Protein AF-A0A0G4N2D3-F1 (afdb_monomer)

pLDDT: mean 81.02, std 17.83, range [34.56, 96.62]

Secondary structure (DSSP, 8-state):
--------------------EEEEEEETTEEEE---TT-GGG-TT--SPB---TT-PPP--TTSGGGTT-TT-B--S--EEE-TT-EEEEEEE-S-TTT-TTSS-TT----EEEEEEE-SS-GGG--GGG---EEEEEE-EEES-SSTTSEEHHHHHHHTTTEEEEE--TTPPSSEEEEEEEETTTTEEEEEEEEEETT-

Nearest PDB structures (foldseek):
  6haq-assembly1_A  TM=8.579E-01  e=5.015E-17  Aspergillus fumigatus Af293
  7vfc-assembly1_A  TM=8.699E-01  e=1.199E-16  compost metagenome
  7a8v-assembly1_A  TM=8.745E-01  e=2.706E-16  Talaromyces verruculosus
  3zud-assembly1_A  TM=8.491E-01  e=9.505E-17  Thermoascus aurantiacus
  7ntl-assembly1_A  TM=8.695E-01  e=1.778E-14  Malbranchea cinnamomea

Sequence (200 aa):
MLLSVALSMAVLASQAAAHGYLSTFYLSGDNYEGYNYWQVDKAPNAIGWSFTTQNEGPEMDISSPDFVCRRGSQPSKNYAKIDAGSPIEFRWTSDDKVINPNGWAESHRGSVITYIAPCNGDCTRVDKTALRWTKIQEAGLISGPANTQGIWATDLLRTYDGWSLATIPASIASGRYVEDAWSGSVHWRLSTSILKDSMN

Organism: Verticillium longisporum (NCBI:txid100787)

Mean predicted aligned error: 8.56 Å

Foldseek 3Di:
DDDDDPPPPPPPPPPDWKAKAWQWKQAPNDIAGADDPVCRPPGPRHFWWDADDPRSTFDQDCPDLCLQFHHPTAGDPHADEHAAFTKMKTAMAHPPCVQCVLRTHLLLAWKKWKWKFAQVDDRNPGDSSPTDIDTQDMWTFPDDDPDSPTHTPVNVCSVNSNMDMTTHHNPDDFHKMKMWMATPSPSGGHIIGIYGHPPD

Radius of gyration: 18.3 Å; Cα contacts (8 Å, |Δi|>4): 465; chains: 1; bounding box: 39×41×71 Å

InterPro domains:
  IPR005103 Auxiliary Activity family 9, catalytic domain [PF03443] (19-178)
  IPR049892 Auxiliary Activity family 9 [PTHR33353] (6-178)

Structure (mmCIF, N/CA/C/O backbone):
data_AF-A0A0G4N2D3-F1
#
_entry.id   AF-A0A0G4N2D3-F1
#
loop_
_atom_site.group_PDB
_atom_site.id
_atom_site.type_symbol
_atom_site.label_atom_id
_atom_site.label_alt_id
_atom_site.label_comp_id
_atom_site.label_asym_id
_atom_site.label_entity_id
_atom_site.label_seq_id
_atom_site.pdbx_PDB_ins_code
_atom_site.Cartn_x
_atom_site.Cartn_y
_atom_site.Cartn_z
_atom_site.occupancy
_atom_site.B_iso_or_equiv
_atom_site.auth_seq_id
_atom_site.auth_comp_id
_atom_site.auth_asym_id
_atom_site.auth_atom_id
_atom_site.pdbx_PDB_model_num
ATOM 1 N N . MET A 1 1 ? -2.690 -26.112 -54.537 1.00 37.50 1 MET A N 1
ATOM 2 C CA . MET A 1 1 ? -2.050 -26.193 -53.206 1.00 37.50 1 MET A CA 1
ATOM 3 C C . MET A 1 1 ? -1.681 -24.784 -52.776 1.00 37.50 1 MET A C 1
ATOM 5 O O . MET A 1 1 ? -0.666 -24.275 -53.223 1.00 37.50 1 MET A O 1
ATOM 9 N N . LEU A 1 2 ? -2.538 -24.122 -51.999 1.00 37.34 2 LEU A N 1
ATOM 10 C CA . LEU A 1 2 ? -2.217 -22.850 -51.346 1.00 37.34 2 LEU A CA 1
ATOM 11 C C . LEU A 1 2 ? -1.912 -23.188 -49.886 1.00 37.34 2 LEU A C 1
ATOM 13 O O . LEU A 1 2 ? -2.790 -23.676 -49.179 1.00 37.34 2 LEU A O 1
ATOM 17 N N . LEU A 1 3 ? -0.646 -23.042 -49.488 1.00 42.66 3 LEU A N 1
ATOM 18 C CA . LEU A 1 3 ? -0.182 -23.309 -48.128 1.00 42.66 3 LEU A CA 1
ATOM 19 C C . LEU A 1 3 ? -0.840 -22.321 -47.156 1.00 42.66 3 LEU A C 1
ATOM 21 O O . LEU A 1 3 ? -0.626 -21.114 -47.242 1.00 42.66 3 LEU A O 1
ATOM 25 N N . SER A 1 4 ? -1.610 -22.850 -46.210 1.00 48.50 4 SER A N 1
ATOM 26 C CA . SER A 1 4 ? -2.079 -22.130 -45.030 1.00 48.50 4 SER A CA 1
ATOM 27 C C . SER A 1 4 ? -0.902 -21.916 -44.074 1.00 48.50 4 SER A C 1
ATOM 29 O O . SER A 1 4 ? -0.438 -22.865 -43.447 1.00 48.50 4 SER A O 1
ATOM 31 N N . VAL A 1 5 ? -0.406 -20.683 -43.947 1.00 47.16 5 VAL A N 1
ATOM 32 C CA . VAL A 1 5 ? 0.543 -20.322 -42.882 1.00 47.16 5 VAL A CA 1
ATOM 33 C C . VAL A 1 5 ? -0.270 -19.825 -41.689 1.00 47.16 5 VAL A C 1
ATOM 35 O O . VAL A 1 5 ? -0.650 -18.659 -41.621 1.00 47.16 5 VAL A O 1
ATOM 38 N N . ALA A 1 6 ? -0.583 -20.729 -40.761 1.00 51.94 6 ALA A N 1
ATOM 39 C CA . ALA A 1 6 ? -1.090 -20.360 -39.446 1.00 51.94 6 ALA A CA 1
ATOM 40 C C . ALA A 1 6 ? 0.093 -19.854 -38.606 1.00 51.94 6 ALA A C 1
ATOM 42 O O . ALA A 1 6 ? 0.912 -20.639 -38.131 1.00 51.94 6 ALA A O 1
ATOM 43 N N . LEU A 1 7 ? 0.216 -18.534 -38.469 1.00 52.62 7 LEU A N 1
ATOM 44 C CA . LEU A 1 7 ? 1.197 -17.912 -37.586 1.00 52.62 7 LEU A CA 1
ATOM 45 C C . LEU A 1 7 ? 0.679 -18.002 -36.144 1.00 52.62 7 LEU A C 1
ATOM 47 O O . LEU A 1 7 ? -0.044 -17.127 -35.672 1.00 52.62 7 LEU A O 1
ATOM 51 N N . SER A 1 8 ? 1.018 -19.088 -35.452 1.00 50.75 8 SER A N 1
ATOM 52 C CA . SER A 1 8 ? 0.782 -19.227 -34.015 1.00 50.75 8 SER A CA 1
ATOM 53 C C . SER A 1 8 ? 1.667 -18.229 -33.266 1.00 50.75 8 SER A C 1
ATOM 55 O O . SER A 1 8 ? 2.849 -18.478 -33.035 1.00 50.75 8 SER A O 1
ATOM 57 N N . MET A 1 9 ? 1.103 -17.077 -32.904 1.00 50.84 9 MET A N 1
ATOM 58 C CA . MET A 1 9 ? 1.733 -16.113 -32.004 1.00 50.84 9 MET A CA 1
ATOM 59 C C . MET A 1 9 ? 1.741 -16.719 -30.592 1.00 50.84 9 MET A C 1
ATOM 61 O O . MET A 1 9 ? 0.785 -16.589 -29.832 1.00 50.84 9 MET A O 1
ATOM 65 N N . ALA A 1 10 ? 2.809 -17.440 -30.250 1.00 48.34 10 ALA A N 1
ATOM 66 C CA . ALA A 1 10 ? 3.083 -17.802 -28.868 1.00 48.34 10 ALA A CA 1
ATOM 67 C C . ALA A 1 10 ? 3.478 -16.520 -28.125 1.00 48.34 10 ALA A C 1
ATOM 69 O O . ALA A 1 10 ? 4.623 -16.076 -28.190 1.00 48.34 10 ALA A O 1
ATOM 70 N N . VAL A 1 11 ? 2.511 -15.889 -27.456 1.00 47.00 11 VAL A N 1
ATOM 71 C CA . VAL A 1 11 ? 2.791 -14.830 -26.485 1.00 47.00 11 VAL A CA 1
ATOM 72 C C . VAL A 1 11 ? 3.514 -15.496 -25.317 1.00 47.00 11 VAL A C 1
ATOM 74 O O . VAL A 1 11 ? 2.887 -16.084 -24.439 1.00 47.00 11 VAL A O 1
ATOM 77 N N . LEU A 1 12 ? 4.847 -15.442 -25.314 1.00 40.16 12 LEU A N 1
ATOM 78 C CA . LEU A 1 12 ? 5.609 -15.655 -24.091 1.00 40.16 12 LEU A CA 1
ATOM 79 C C . LEU A 1 12 ? 5.327 -14.447 -23.196 1.00 40.16 12 LEU A C 1
ATOM 81 O O . LEU A 1 12 ? 5.999 -13.422 -23.290 1.00 40.16 12 LEU A O 1
ATOM 85 N N . ALA A 1 13 ? 4.308 -14.552 -22.344 1.00 39.66 13 ALA A N 1
ATOM 86 C CA . ALA A 1 13 ? 4.204 -13.682 -21.188 1.00 39.66 13 ALA A CA 1
ATOM 87 C C . ALA A 1 13 ? 5.430 -13.979 -20.317 1.00 39.66 13 ALA A C 1
ATOM 89 O O . ALA A 1 13 ? 5.493 -15.006 -19.640 1.00 39.66 13 ALA A O 1
ATOM 90 N N . SER A 1 14 ? 6.452 -13.127 -20.394 1.00 39.06 14 SER A N 1
ATOM 91 C CA . SER A 1 14 ? 7.559 -13.158 -19.450 1.00 39.06 14 SER A CA 1
ATOM 92 C C . SER A 1 14 ? 6.967 -12.933 -18.063 1.00 39.06 14 SER A C 1
ATOM 94 O O . SER A 1 14 ? 6.589 -11.813 -17.721 1.00 39.06 14 SER A O 1
ATOM 96 N N . GLN A 1 15 ? 6.837 -14.005 -17.282 1.00 42.34 15 GLN A N 1
ATOM 97 C CA . GLN A 1 15 ? 6.455 -13.918 -15.880 1.00 42.34 15 GLN A CA 1
ATOM 98 C C . GLN A 1 15 ? 7.649 -13.348 -15.120 1.00 42.34 15 GLN A C 1
ATOM 100 O O . GLN A 1 15 ? 8.495 -14.076 -14.608 1.00 42.34 15 GLN A O 1
ATOM 105 N N . ALA A 1 16 ? 7.769 -12.026 -15.123 1.00 44.66 16 ALA A N 1
ATOM 106 C CA . ALA A 1 16 ? 8.729 -11.348 -14.285 1.00 44.66 16 ALA A CA 1
ATOM 107 C C . ALA A 1 16 ? 8.116 -11.292 -12.880 1.00 44.66 16 ALA A C 1
ATOM 109 O O . ALA A 1 16 ? 7.130 -10.596 -12.663 1.00 44.66 16 ALA A O 1
ATOM 110 N N . ALA A 1 17 ? 8.689 -12.008 -11.915 1.00 48.91 17 ALA A N 1
ATOM 111 C CA . ALA A 1 17 ? 8.261 -11.947 -10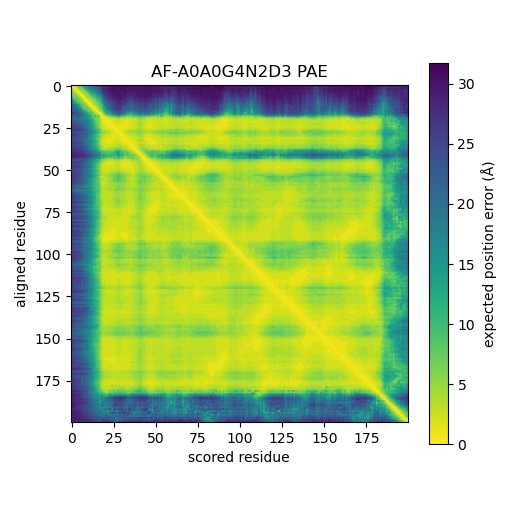.519 1.00 48.91 17 ALA A CA 1
ATOM 112 C C . ALA A 1 17 ? 8.672 -10.595 -9.911 1.00 48.91 17 ALA A C 1
ATOM 114 O O . ALA A 1 17 ? 9.866 -10.314 -9.823 1.00 48.91 17 ALA A O 1
ATOM 115 N N . ALA A 1 18 ? 7.707 -9.724 -9.594 1.00 52.09 18 ALA A N 1
ATOM 116 C CA . ALA A 1 18 ? 7.970 -8.506 -8.824 1.00 52.09 18 ALA A CA 1
ATOM 117 C C . ALA A 1 18 ? 7.732 -8.869 -7.369 1.00 52.09 18 ALA A C 1
ATOM 119 O O . ALA A 1 18 ? 6.620 -9.243 -6.999 1.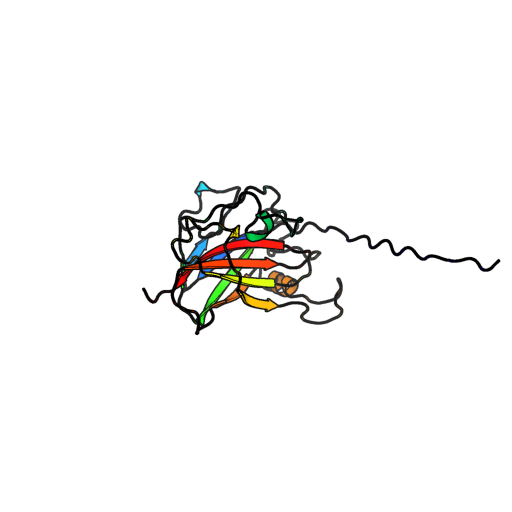00 52.09 18 ALA A O 1
ATOM 120 N N . HIS A 1 19 ? 8.790 -8.818 -6.581 1.00 76.56 19 HIS A N 1
ATOM 121 C CA . HIS A 1 19 ? 8.742 -9.098 -5.162 1.00 76.56 19 HIS A CA 1
ATOM 122 C C . HIS A 1 19 ? 8.699 -7.767 -4.435 1.00 76.56 19 HIS A C 1
ATOM 124 O O . HIS A 1 19 ? 9.546 -6.908 -4.672 1.00 76.56 19 HIS A O 1
ATOM 130 N N . GLY A 1 20 ? 7.672 -7.568 -3.619 1.00 81.62 20 GLY A N 1
ATOM 131 C CA . GLY A 1 20 ? 7.600 -6.387 -2.786 1.00 81.62 20 GLY A CA 1
ATOM 132 C C . GLY A 1 20 ? 6.414 -6.387 -1.839 1.00 81.62 20 GLY A C 1
ATOM 133 O O . GLY A 1 20 ? 5.525 -7.235 -1.895 1.00 81.62 20 GLY A O 1
ATOM 134 N N . TYR A 1 21 ? 6.427 -5.429 -0.930 1.00 85.75 21 TYR A N 1
ATOM 135 C CA . TYR A 1 21 ? 5.387 -5.203 0.063 1.00 85.75 21 TYR A CA 1
ATOM 136 C C . TYR A 1 21 ? 5.452 -3.748 0.534 1.00 85.75 21 TYR A C 1
ATOM 138 O O . TYR A 1 21 ? 6.448 -3.055 0.307 1.00 85.75 21 TYR A O 1
ATOM 146 N N . LEU A 1 22 ? 4.398 -3.268 1.192 1.00 90.06 22 LEU A N 1
ATOM 147 C CA . LEU A 1 22 ? 4.442 -1.984 1.878 1.00 90.06 22 LEU A CA 1
ATOM 148 C C . LEU A 1 22 ? 5.119 -2.152 3.232 1.00 90.06 22 LEU A C 1
ATOM 150 O O . LEU A 1 22 ? 4.625 -2.884 4.090 1.00 90.06 22 LEU A O 1
ATOM 154 N N . SER A 1 23 ? 6.241 -1.467 3.436 1.00 89.88 23 SER A N 1
ATOM 155 C CA . SER A 1 23 ? 6.899 -1.423 4.744 1.00 89.88 23 SER A CA 1
ATOM 156 C C . SER A 1 23 ? 6.350 -0.335 5.639 1.00 89.88 23 SER A C 1
ATOM 158 O O . SER A 1 23 ? 6.459 -0.455 6.852 1.00 89.88 23 SER A O 1
ATOM 160 N N . THR A 1 24 ? 5.840 0.755 5.070 1.00 91.88 24 THR A N 1
ATOM 161 C CA . THR A 1 24 ? 5.518 1.951 5.851 1.00 91.88 24 THR A CA 1
ATOM 162 C C . THR A 1 24 ? 4.325 2.675 5.259 1.00 91.88 24 THR A C 1
ATOM 164 O O . THR A 1 24 ? 4.200 2.793 4.040 1.00 91.88 24 THR A O 1
ATOM 167 N N . PHE A 1 25 ? 3.489 3.192 6.148 1.00 93.50 25 PHE A N 1
ATOM 168 C CA . PHE A 1 25 ? 2.389 4.094 5.862 1.00 93.50 25 PHE A CA 1
ATOM 169 C C . PHE A 1 25 ? 2.641 5.387 6.622 1.00 93.50 25 PHE A C 1
ATOM 171 O O . PHE A 1 25 ? 2.831 5.347 7.838 1.00 93.50 25 PHE A O 1
ATOM 178 N N . TYR A 1 26 ? 2.628 6.517 5.930 1.00 94.19 26 TYR A N 1
ATOM 179 C CA . TYR A 1 26 ? 2.669 7.828 6.563 1.00 94.19 26 TYR A CA 1
ATOM 180 C C . TYR A 1 26 ? 1.293 8.479 6.445 1.00 94.19 26 TYR A C 1
ATOM 182 O O . TYR A 1 26 ? 0.758 8.672 5.350 1.00 94.19 26 TYR A O 1
ATOM 190 N N . LEU A 1 27 ? 0.682 8.716 7.604 1.00 92.19 27 LEU A N 1
ATOM 191 C CA . LEU A 1 27 ? -0.725 9.068 7.764 1.00 92.19 27 LEU A CA 1
ATOM 192 C C . LEU A 1 27 ? -0.830 10.129 8.854 1.00 92.19 27 LEU A C 1
ATOM 194 O O . LEU A 1 27 ? -0.370 9.903 9.969 1.00 92.19 27 LEU A O 1
ATOM 198 N N . SER A 1 28 ? -1.450 11.271 8.560 1.00 86.62 28 SER A N 1
ATOM 199 C CA . SER A 1 28 ? -1.718 12.320 9.564 1.00 86.62 28 SER A CA 1
ATOM 200 C C . SER A 1 28 ? -0.477 12.820 10.328 1.00 86.62 28 SER A C 1
ATOM 202 O O . SER A 1 28 ? -0.597 13.296 11.454 1.00 86.62 28 SER A O 1
ATOM 204 N N . GLY A 1 29 ? 0.717 12.723 9.734 1.00 87.69 29 GLY A N 1
ATOM 205 C CA . GLY A 1 29 ? 1.974 13.103 10.385 1.00 87.69 29 GLY A CA 1
ATOM 206 C C . GLY A 1 29 ? 2.717 11.963 11.093 1.00 87.69 29 GLY A C 1
ATOM 207 O O . GLY A 1 29 ? 3.863 12.166 11.495 1.00 87.69 29 GLY A O 1
ATOM 208 N N . ASP A 1 30 ? 2.110 10.778 11.199 1.00 90.75 30 ASP A N 1
ATOM 209 C CA . ASP A 1 30 ? 2.643 9.617 11.912 1.00 90.75 30 ASP A CA 1
ATOM 210 C C . ASP A 1 30 ? 3.074 8.494 10.958 1.00 90.75 30 ASP A C 1
ATOM 212 O O . ASP A 1 30 ? 2.448 8.243 9.926 1.00 90.75 30 ASP A O 1
ATOM 216 N N . ASN A 1 31 ? 4.134 7.774 11.340 1.00 92.69 31 ASN A N 1
ATOM 217 C CA . ASN A 1 31 ? 4.566 6.554 10.660 1.00 92.69 31 ASN A CA 1
ATOM 218 C C . ASN A 1 31 ? 3.923 5.321 11.299 1.00 92.69 31 ASN A C 1
ATOM 220 O O . ASN A 1 31 ? 4.028 5.095 12.508 1.00 92.69 31 ASN A O 1
ATOM 224 N N . TYR A 1 32 ? 3.345 4.477 10.454 1.00 93.00 32 TYR A N 1
ATOM 225 C CA . TYR A 1 32 ? 2.852 3.155 10.800 1.00 93.00 32 TYR A CA 1
ATOM 226 C C . TYR A 1 32 ? 3.600 2.104 9.998 1.00 93.00 32 TYR A C 1
ATOM 228 O O . TYR A 1 32 ? 3.833 2.256 8.799 1.00 93.00 32 TYR A O 1
ATOM 236 N N . GLU A 1 33 ? 3.961 1.014 10.661 1.00 92.44 33 GLU A N 1
ATOM 237 C CA . GLU A 1 33 ? 4.642 -0.089 9.999 1.00 92.44 33 GLU A CA 1
ATOM 238 C C . GLU A 1 33 ? 3.654 -0.909 9.152 1.00 92.44 33 GLU A C 1
ATOM 240 O O . GLU A 1 33 ? 2.468 -1.074 9.468 1.00 92.44 33 GLU A O 1
ATOM 245 N N . GLY A 1 34 ? 4.155 -1.449 8.050 1.00 90.12 34 GLY A N 1
ATOM 246 C CA . GLY A 1 34 ? 3.517 -2.545 7.342 1.00 90.12 34 GLY A CA 1
ATOM 247 C C . GLY A 1 34 ? 3.843 -3.886 7.985 1.00 90.12 34 GLY A C 1
ATOM 248 O O . GLY A 1 34 ? 4.538 -3.974 8.999 1.00 90.12 34 GLY A O 1
ATOM 249 N N . TYR A 1 35 ? 3.335 -4.962 7.392 1.00 88.38 35 TYR A N 1
ATOM 250 C CA . TYR A 1 35 ? 3.703 -6.295 7.843 1.00 88.38 35 TYR A CA 1
ATOM 251 C C . TYR A 1 35 ? 5.009 -6.740 7.188 1.00 88.38 35 TYR A C 1
ATOM 253 O O . TYR A 1 35 ? 5.119 -6.788 5.964 1.00 88.38 35 TYR A O 1
ATOM 261 N N . ASN A 1 36 ? 5.976 -7.128 8.018 1.00 86.88 36 ASN A N 1
ATOM 262 C CA . ASN A 1 36 ? 7.206 -7.772 7.583 1.00 86.88 36 ASN A CA 1
ATOM 263 C C . ASN A 1 36 ? 7.229 -9.221 8.087 1.00 86.88 36 ASN A C 1
ATOM 265 O O . ASN A 1 36 ? 7.377 -9.463 9.287 1.00 86.88 36 ASN A O 1
ATOM 269 N N . TYR A 1 37 ? 7.125 -10.180 7.163 1.00 84.06 37 TYR A N 1
ATOM 270 C CA . TYR A 1 37 ? 7.142 -11.612 7.475 1.00 84.06 37 TYR A CA 1
ATOM 271 C C . TYR A 1 37 ? 8.426 -12.049 8.208 1.00 84.06 37 TYR A C 1
ATOM 273 O O . TYR A 1 37 ? 8.388 -12.946 9.046 1.00 84.06 37 TYR A O 1
ATOM 281 N N . TRP A 1 38 ? 9.551 -11.375 7.955 1.00 84.81 38 TRP A N 1
ATOM 282 C CA . TRP A 1 38 ? 10.853 -11.684 8.550 1.00 84.81 38 TRP A CA 1
ATOM 283 C C . TRP A 1 38 ? 11.113 -10.990 9.887 1.00 84.81 38 TRP A C 1
ATOM 285 O O . TRP A 1 38 ? 12.095 -11.305 10.560 1.00 84.81 38 TRP A O 1
ATOM 295 N N . GLN A 1 39 ? 10.265 -10.039 10.287 1.00 81.94 39 GLN A N 1
ATOM 296 C CA . GLN A 1 39 ? 10.459 -9.229 11.495 1.00 81.94 39 GLN A CA 1
ATOM 297 C C . GLN A 1 39 ? 9.144 -8.978 12.246 1.00 81.94 39 GLN A C 1
ATOM 299 O O . GLN A 1 39 ? 8.862 -7.856 12.664 1.00 81.94 39 GLN A O 1
ATOM 304 N N . VAL A 1 40 ? 8.348 -10.033 12.442 1.00 69.56 40 VAL A N 1
ATOM 305 C CA . VAL A 1 40 ? 6.992 -9.945 13.016 1.00 69.56 40 VAL A CA 1
ATOM 306 C C . VAL A 1 40 ? 6.962 -9.254 14.389 1.00 69.56 40 VAL A C 1
ATOM 308 O O . VAL A 1 40 ? 6.087 -8.429 14.636 1.00 69.56 40 VAL A O 1
ATOM 311 N N . ASP A 1 41 ? 7.942 -9.514 15.259 1.00 69.62 41 ASP A N 1
ATOM 312 C CA . ASP A 1 41 ? 7.963 -8.977 16.631 1.00 69.62 41 ASP A CA 1
ATOM 313 C C . ASP A 1 41 ? 8.366 -7.493 16.727 1.00 69.62 41 ASP A C 1
ATOM 315 O O . ASP A 1 41 ? 8.278 -6.893 17.798 1.00 69.62 41 ASP A O 1
ATOM 319 N N . LYS A 1 42 ? 8.832 -6.877 15.632 1.00 62.91 42 LYS A N 1
ATOM 320 C CA . LYS A 1 42 ? 9.394 -5.515 15.656 1.00 62.91 42 LYS A CA 1
ATOM 321 C C . LYS A 1 42 ? 8.399 -4.404 15.337 1.00 62.91 42 LYS A C 1
ATOM 323 O O . LYS A 1 42 ? 8.784 -3.240 15.393 1.00 62.91 42 LYS A O 1
ATOM 328 N N . ALA A 1 43 ? 7.147 -4.730 15.027 1.00 70.12 43 ALA A N 1
ATOM 329 C CA . ALA A 1 43 ? 6.202 -3.766 14.472 1.00 70.12 43 ALA A CA 1
ATOM 330 C C . ALA A 1 43 ? 4.955 -3.576 15.369 1.00 70.12 43 ALA A C 1
ATOM 332 O O . ALA A 1 43 ? 3.843 -3.943 14.985 1.00 70.12 43 ALA A O 1
ATOM 333 N N . PRO A 1 44 ? 5.104 -3.012 16.589 1.00 74.75 44 PRO A N 1
ATOM 334 C CA . PRO A 1 44 ? 4.004 -2.879 17.552 1.00 74.75 44 PRO A CA 1
ATOM 335 C C . PRO A 1 44 ? 2.864 -1.973 17.057 1.00 74.75 44 PRO A C 1
ATOM 337 O O . PRO A 1 44 ? 1.726 -2.141 17.488 1.00 74.75 44 PRO A O 1
ATOM 340 N N . ASN A 1 45 ? 3.147 -1.051 16.134 1.00 87.25 45 ASN A N 1
ATOM 341 C CA . ASN A 1 45 ? 2.182 -0.168 15.472 1.00 87.25 45 ASN A CA 1
ATOM 342 C C . ASN A 1 45 ? 1.819 -0.633 14.047 1.00 87.25 45 ASN A C 1
ATOM 344 O O . ASN A 1 45 ? 1.263 0.160 13.289 1.00 87.25 45 ASN A O 1
ATOM 348 N N . ALA A 1 46 ? 2.128 -1.879 13.660 1.00 89.25 46 ALA A N 1
ATOM 349 C CA . ALA A 1 46 ? 1.865 -2.346 12.302 1.00 89.25 46 ALA A CA 1
ATOM 350 C C . ALA A 1 46 ? 0.376 -2.308 11.965 1.00 89.25 46 ALA A C 1
ATOM 352 O O . ALA A 1 46 ? -0.419 -2.947 12.655 1.00 89.25 46 ALA A O 1
ATOM 353 N N . ILE A 1 47 ? 0.002 -1.624 10.886 1.00 92.50 47 ILE A N 1
ATOM 354 C CA . ILE A 1 47 ? -1.375 -1.604 10.358 1.00 92.50 47 ILE A CA 1
ATOM 355 C C . ILE A 1 47 ? -1.537 -2.488 9.119 1.00 92.50 47 ILE A C 1
ATOM 357 O O . ILE A 1 47 ? -2.666 -2.812 8.746 1.00 92.50 47 ILE A O 1
ATOM 361 N N . GLY A 1 48 ? -0.420 -2.904 8.516 1.00 91.06 48 GLY A N 1
ATOM 362 C CA . GLY A 1 48 ? -0.404 -3.863 7.419 1.00 91.06 48 GLY A CA 1
ATOM 363 C C . GLY A 1 48 ? -0.908 -5.236 7.864 1.00 91.06 48 GLY A C 1
ATOM 364 O O . GLY A 1 48 ? -0.559 -5.730 8.939 1.00 91.06 48 GLY A O 1
ATOM 365 N N . TRP A 1 49 ? -1.738 -5.859 7.036 1.00 91.31 49 TRP A N 1
ATOM 366 C CA . TRP A 1 49 ? -2.208 -7.220 7.254 1.00 91.31 49 TRP A CA 1
ATOM 367 C C . TRP A 1 49 ? -1.049 -8.206 7.148 1.00 91.31 49 TRP A C 1
ATOM 369 O O . TRP A 1 49 ? -0.168 -8.066 6.298 1.00 91.31 49 TRP A O 1
ATOM 379 N N . SER A 1 50 ? -1.074 -9.232 7.998 1.00 89.94 50 SER A N 1
ATOM 380 C CA . SER A 1 50 ? -0.111 -10.329 7.876 1.00 89.94 50 SER A CA 1
ATOM 381 C C . SER A 1 50 ? -0.307 -11.087 6.568 1.00 89.94 50 SER A C 1
ATOM 383 O O . SER A 1 50 ? -1.379 -11.013 5.979 1.00 89.94 50 SER A O 1
ATOM 385 N N . PHE A 1 51 ? 0.708 -11.818 6.117 1.00 87.81 51 PHE A N 1
ATOM 386 C CA . PHE A 1 51 ? 0.636 -12.754 4.993 1.00 87.81 51 PHE A CA 1
ATOM 387 C C . PHE A 1 51 ? 1.641 -13.889 5.207 1.00 87.81 51 PHE A C 1
ATOM 389 O O . PHE A 1 51 ? 2.573 -13.753 5.993 1.00 87.81 51 PHE A O 1
ATOM 396 N N . THR A 1 52 ? 1.486 -15.009 4.501 1.00 88.19 52 THR A N 1
ATOM 397 C CA . THR A 1 52 ? 2.379 -16.179 4.650 1.00 88.19 52 THR A CA 1
ATOM 398 C C . THR A 1 52 ? 3.348 -16.367 3.483 1.00 88.19 52 THR A C 1
ATOM 400 O O . THR A 1 52 ? 4.133 -17.312 3.466 1.00 88.19 52 THR A O 1
ATOM 403 N N . THR A 1 53 ? 3.272 -15.507 2.470 1.00 83.50 53 THR A N 1
ATOM 404 C CA . THR A 1 53 ? 4.097 -15.604 1.266 1.00 83.50 53 THR A CA 1
ATOM 405 C C . THR A 1 53 ? 5.521 -15.108 1.534 1.00 83.50 53 THR A C 1
ATOM 407 O O . THR A 1 53 ? 5.766 -13.906 1.615 1.00 83.50 53 THR A O 1
ATOM 410 N N . GLN A 1 54 ? 6.458 -16.052 1.633 1.00 82.19 54 GLN A N 1
ATOM 411 C CA . GLN A 1 54 ? 7.861 -15.809 1.988 1.00 82.19 54 GLN A CA 1
ATOM 412 C C . GLN A 1 54 ? 8.642 -15.051 0.915 1.00 82.19 54 GLN A C 1
ATOM 414 O O . GLN A 1 54 ? 9.410 -14.150 1.212 1.00 82.19 54 GLN A O 1
ATOM 419 N N . ASN A 1 55 ? 8.435 -15.384 -0.354 1.00 77.75 55 ASN A N 1
ATOM 420 C CA . ASN A 1 55 ? 9.219 -14.822 -1.448 1.00 77.75 55 ASN A CA 1
ATOM 421 C C . ASN A 1 55 ? 8.791 -13.404 -1.844 1.00 77.75 55 ASN A C 1
ATOM 423 O O . ASN A 1 55 ? 9.117 -12.997 -2.946 1.00 77.75 55 ASN A O 1
ATOM 427 N N . GLU A 1 56 ? 7.987 -12.697 -1.035 1.00 79.31 56 GLU A N 1
ATOM 428 C CA . GLU A 1 56 ? 7.433 -11.377 -1.408 1.00 79.31 56 GLU A CA 1
ATOM 429 C C . GLU A 1 56 ? 6.613 -11.398 -2.703 1.00 79.31 56 GLU A C 1
ATOM 431 O O . GLU A 1 56 ? 6.250 -10.371 -3.270 1.00 79.31 56 GLU A O 1
ATOM 436 N N . GLY A 1 57 ? 6.282 -12.613 -3.129 1.00 77.19 57 GLY A N 1
ATOM 437 C CA . GLY A 1 57 ? 5.684 -12.869 -4.398 1.00 77.19 57 GLY A CA 1
ATOM 438 C C . GLY A 1 57 ? 4.208 -12.507 -4.426 1.00 77.19 57 GLY A C 1
ATOM 439 O O . GLY A 1 57 ? 3.535 -12.416 -3.385 1.00 77.19 57 GLY A O 1
ATOM 440 N N . PRO A 1 58 ? 3.709 -12.349 -5.644 1.00 76.62 58 PRO A N 1
ATOM 441 C CA . PRO A 1 58 ? 2.330 -12.015 -5.912 1.00 76.62 58 PRO A CA 1
ATOM 442 C C . PRO A 1 58 ? 1.380 -13.208 -5.794 1.00 76.62 58 PRO A C 1
ATOM 444 O O . PRO A 1 58 ? 1.806 -14.364 -5.772 1.00 76.62 58 PRO A O 1
ATOM 447 N N . GLU A 1 59 ? 0.077 -12.917 -5.797 1.00 82.56 59 GLU A N 1
ATOM 448 C CA . GLU A 1 59 ? -0.961 -13.914 -6.066 1.00 82.56 59 GLU A CA 1
ATOM 449 C C . GLU A 1 59 ? -1.307 -13.915 -7.562 1.00 82.56 59 GLU A C 1
ATOM 451 O O . GLU A 1 59 ? -1.734 -12.897 -8.103 1.00 82.56 59 GLU A O 1
ATOM 456 N N . MET A 1 60 ? -1.098 -15.054 -8.226 1.00 80.06 60 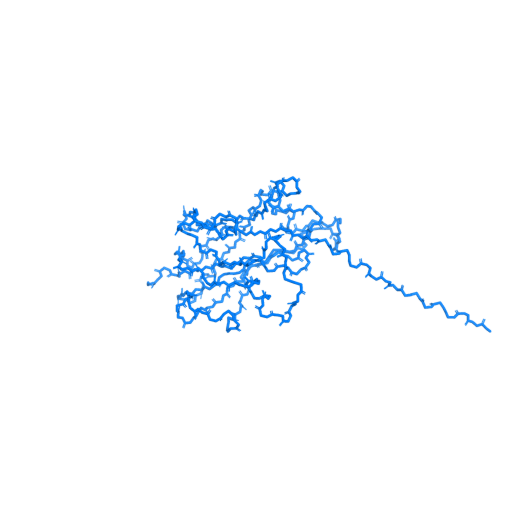MET A N 1
ATOM 457 C CA . MET A 1 60 ? -1.307 -15.203 -9.673 1.00 80.06 60 MET A CA 1
ATOM 458 C C . MET A 1 60 ? -2.745 -15.608 -10.009 1.00 80.06 60 MET A C 1
ATOM 460 O O . MET A 1 60 ? -3.213 -15.363 -11.122 1.00 80.06 60 MET A O 1
ATOM 464 N N . ASP A 1 61 ? -3.441 -16.262 -9.075 1.00 84.81 61 ASP A N 1
ATOM 465 C CA . ASP A 1 61 ? -4.816 -16.705 -9.283 1.00 84.81 61 ASP A CA 1
ATOM 466 C C . ASP A 1 61 ? -5.800 -15.599 -8.893 1.00 84.81 61 ASP A C 1
ATOM 468 O O . ASP A 1 61 ? -6.161 -15.436 -7.728 1.00 84.81 61 ASP A O 1
ATOM 472 N N . ILE A 1 62 ? -6.278 -14.863 -9.897 1.00 82.31 62 ILE A N 1
ATOM 473 C CA . ILE A 1 62 ? -7.256 -13.780 -9.722 1.00 82.31 62 ILE A CA 1
ATOM 474 C C . ILE A 1 62 ? -8.616 -14.252 -9.187 1.00 82.31 62 ILE A C 1
ATOM 476 O O . ILE A 1 62 ? -9.418 -13.428 -8.749 1.00 82.31 62 ILE A O 1
ATOM 480 N N . SER A 1 63 ? -8.905 -15.556 -9.255 1.00 86.75 63 SER A N 1
ATOM 481 C CA . SER A 1 63 ? -10.142 -16.146 -8.735 1.00 86.75 63 SER A CA 1
ATOM 482 C C . SER A 1 63 ? -10.015 -16.606 -7.281 1.00 86.75 63 SER A C 1
ATOM 484 O O . SER A 1 63 ? -11.026 -16.858 -6.621 1.00 86.75 63 SER A O 1
ATOM 486 N N . SER A 1 64 ? -8.786 -16.670 -6.760 1.00 89.06 64 SER A N 1
ATOM 487 C CA . SER A 1 64 ? -8.520 -17.059 -5.382 1.00 89.06 64 SER A CA 1
ATOM 488 C C . SER A 1 64 ? -8.979 -15.973 -4.399 1.00 89.06 64 SER A C 1
ATOM 490 O O . SER A 1 64 ? -8.715 -14.787 -4.612 1.00 89.06 64 SER A O 1
ATOM 492 N N . PRO A 1 65 ?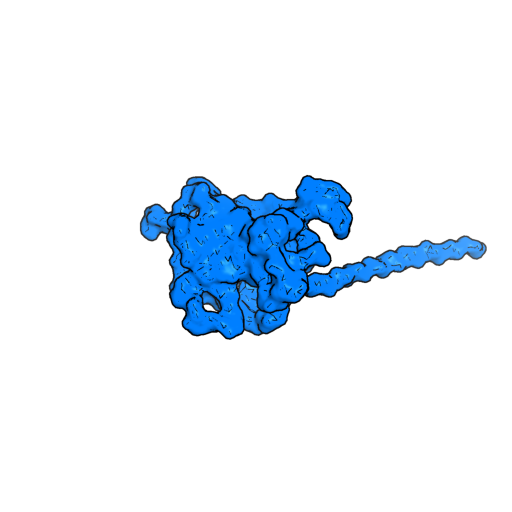 -9.565 -16.344 -3.245 1.00 88.06 65 PRO A N 1
ATOM 493 C CA . PRO A 1 65 ? -9.764 -15.429 -2.118 1.00 88.06 65 PRO A CA 1
ATOM 494 C C . PRO A 1 65 ? -8.474 -14.737 -1.654 1.00 88.06 65 PRO A C 1
ATOM 496 O O . PRO A 1 65 ? -8.514 -13.659 -1.056 1.00 88.06 65 PRO A O 1
ATOM 499 N N . ASP A 1 66 ? -7.318 -15.346 -1.917 1.00 88.44 66 ASP A N 1
ATOM 500 C CA . ASP A 1 66 ? -6.014 -14.768 -1.609 1.00 88.44 66 ASP A CA 1
ATOM 501 C C . ASP A 1 66 ? -5.655 -13.589 -2.510 1.00 88.44 66 ASP A C 1
ATOM 503 O O . ASP A 1 66 ? -4.835 -12.765 -2.115 1.00 88.44 66 ASP A O 1
ATOM 507 N N . PHE A 1 67 ? -6.331 -13.417 -3.647 1.00 84.19 67 PHE A N 1
ATOM 508 C CA . PHE A 1 67 ? -6.174 -12.223 -4.468 1.00 84.19 67 PHE A CA 1
ATOM 509 C C . PHE A 1 67 ? -6.669 -10.960 -3.752 1.00 84.19 67 PHE A C 1
ATOM 511 O O . PHE A 1 67 ? -6.307 -9.863 -4.145 1.00 84.19 67 PHE A O 1
ATOM 518 N N . VAL A 1 68 ? -7.486 -11.075 -2.699 1.00 85.50 68 VAL A N 1
ATOM 519 C CA . VAL A 1 68 ? -8.052 -9.898 -2.025 1.00 85.50 68 VAL A CA 1
ATOM 520 C C . VAL A 1 68 ? -7.014 -9.145 -1.189 1.00 85.50 68 VAL A C 1
ATOM 522 O O . VAL A 1 68 ? -6.910 -7.935 -1.328 1.00 85.50 68 VAL A O 1
ATOM 525 N N . CYS A 1 69 ? -6.254 -9.855 -0.349 1.00 83.19 69 CYS A N 1
ATOM 526 C CA . CYS A 1 69 ? -5.285 -9.258 0.586 1.00 83.19 69 CYS A CA 1
ATOM 527 C C . CYS A 1 69 ? -3.988 -10.080 0.716 1.00 83.19 69 CYS A C 1
ATOM 529 O O . CYS A 1 69 ? -3.282 -9.946 1.714 1.00 83.19 69 CYS A O 1
ATOM 531 N N . ARG A 1 70 ? -3.689 -10.956 -0.258 1.00 85.25 70 ARG A N 1
ATOM 532 C CA . ARG A 1 70 ? -2.601 -11.955 -0.265 1.00 85.25 70 ARG A CA 1
ATOM 533 C C . ARG A 1 70 ? -2.906 -13.263 0.481 1.00 85.25 70 ARG A C 1
ATOM 535 O O . ARG A 1 70 ? -3.866 -13.394 1.250 1.00 85.25 70 ARG A O 1
ATOM 542 N N . ARG A 1 71 ? -2.064 -14.268 0.218 1.00 87.94 71 ARG A N 1
ATOM 543 C CA . ARG A 1 71 ? -2.155 -15.611 0.797 1.00 87.94 71 ARG A CA 1
ATOM 544 C C . ARG A 1 71 ? -1.937 -15.623 2.299 1.00 87.94 71 ARG A C 1
ATOM 546 O O . ARG A 1 71 ? -0.986 -15.033 2.815 1.00 87.94 71 ARG A O 1
ATOM 553 N N . GLY A 1 72 ? -2.837 -16.329 2.980 1.00 88.62 72 GLY A N 1
ATOM 554 C CA . GLY A 1 72 ? -2.800 -16.498 4.432 1.00 88.62 72 GLY A CA 1
ATOM 555 C C . GLY A 1 72 ? -3.049 -15.204 5.204 1.00 88.62 72 GLY A C 1
ATOM 556 O O . GLY A 1 72 ? -2.757 -15.148 6.396 1.00 88.62 72 GLY A O 1
ATOM 557 N N . SER A 1 73 ? -3.565 -14.165 4.539 1.00 89.69 73 SER A N 1
ATOM 558 C CA . SER A 1 73 ? -3.639 -12.846 5.140 1.00 89.69 73 SER A CA 1
ATOM 559 C C . SER A 1 73 ? -4.594 -12.771 6.322 1.00 89.69 73 SER A C 1
ATOM 561 O O . SER A 1 73 ? -5.742 -13.206 6.196 1.00 89.69 73 SER A O 1
ATOM 563 N N . GLN A 1 74 ? -4.166 -12.147 7.418 1.00 91.06 74 GLN A N 1
ATOM 564 C CA . GLN A 1 74 ? -5.033 -11.849 8.562 1.00 91.06 74 GLN A CA 1
ATOM 565 C C . GLN A 1 74 ? -5.069 -10.345 8.833 1.00 91.06 74 GLN A C 1
ATOM 567 O O . GLN A 1 74 ? -4.005 -9.713 8.758 1.00 91.06 74 GLN A O 1
ATOM 572 N N . PRO A 1 75 ? -6.244 -9.789 9.193 1.00 91.69 75 PRO A N 1
ATOM 573 C CA . PRO A 1 75 ? -6.361 -8.393 9.576 1.00 91.69 75 PRO A CA 1
ATOM 574 C C . PRO A 1 75 ? -5.347 -7.979 10.636 1.00 91.69 75 PRO A C 1
ATOM 576 O O . PRO A 1 75 ? -5.093 -8.717 11.593 1.00 91.69 75 PRO A O 1
ATOM 579 N N . SER A 1 76 ? -4.794 -6.773 10.486 1.00 90.69 76 SER A N 1
ATOM 580 C CA . SER A 1 76 ? -4.041 -6.162 11.578 1.00 90.69 76 SER A CA 1
ATOM 581 C C . SER A 1 76 ? -4.951 -5.940 12.791 1.00 90.69 76 SER A C 1
ATOM 583 O O . SER A 1 76 ? -6.165 -5.768 12.670 1.00 90.69 76 SER A O 1
ATOM 585 N N . LYS A 1 77 ? -4.347 -5.941 13.980 1.00 89.62 77 LYS A N 1
ATOM 586 C CA . LYS A 1 77 ? -5.012 -5.580 15.238 1.00 89.62 77 LYS A CA 1
ATOM 587 C C . LYS A 1 77 ? -4.971 -4.074 15.514 1.00 89.62 77 LYS A C 1
ATOM 589 O O . LYS A 1 77 ? -5.693 -3.610 16.393 1.00 89.62 77 LYS A O 1
ATOM 594 N N . ASN A 1 78 ? -4.141 -3.331 14.784 1.00 90.06 78 ASN A N 1
ATOM 595 C CA . ASN A 1 78 ? -3.973 -1.892 14.942 1.00 90.06 78 ASN A CA 1
ATOM 596 C C . ASN A 1 78 ? -4.739 -1.115 13.870 1.00 90.06 78 ASN A C 1
ATOM 598 O O . ASN A 1 78 ? -5.057 -1.627 12.798 1.00 90.06 78 ASN A O 1
ATOM 602 N N . TYR A 1 79 ? -4.988 0.155 14.176 1.00 88.56 79 TYR A N 1
ATOM 603 C CA . TYR A 1 79 ? -5.654 1.118 13.311 1.00 88.56 79 TYR A CA 1
ATOM 604 C C . TYR A 1 79 ? -4.792 2.367 13.193 1.00 88.56 79 TYR A C 1
ATOM 606 O O . TYR A 1 79 ? -4.243 2.821 14.199 1.00 88.56 79 TYR A O 1
ATOM 614 N N . ALA A 1 80 ? -4.762 2.966 12.008 1.00 91.19 80 ALA A N 1
ATOM 615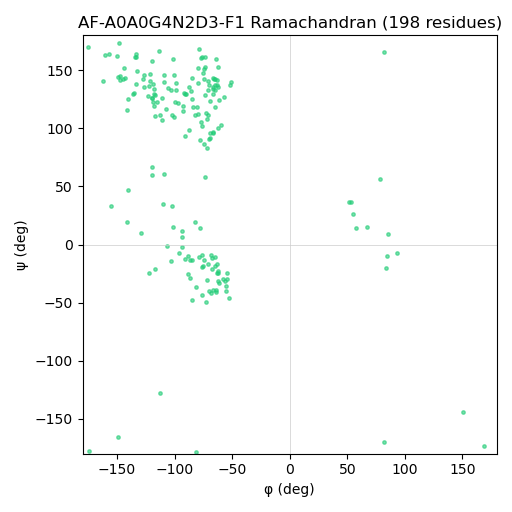 C CA . ALA A 1 80 ? -4.327 4.346 11.850 1.00 91.19 80 ALA A CA 1
ATOM 616 C C . ALA A 1 80 ? -5.540 5.273 11.764 1.00 91.19 80 ALA A C 1
ATOM 618 O O . ALA A 1 80 ? -6.541 4.945 11.120 1.00 91.19 80 ALA A O 1
ATOM 619 N N . LYS A 1 81 ? -5.459 6.427 12.429 1.00 91.50 81 LYS A N 1
ATOM 620 C CA . LYS A 1 81 ? -6.494 7.461 12.364 1.00 91.50 81 LYS A CA 1
ATOM 621 C C . LYS A 1 81 ? -6.155 8.430 11.231 1.00 91.50 81 LYS A C 1
ATOM 623 O O . LYS A 1 81 ? -5.033 8.927 11.164 1.00 91.50 81 LYS A O 1
ATOM 628 N N . ILE A 1 82 ? -7.116 8.704 10.358 1.00 92.50 82 ILE A N 1
ATOM 629 C CA . ILE A 1 82 ? -6.943 9.640 9.244 1.00 92.50 82 ILE A CA 1
ATOM 630 C C . ILE A 1 82 ? -8.224 10.427 8.996 1.00 92.50 82 ILE A C 1
ATOM 632 O O . ILE A 1 82 ? -9.312 9.877 9.125 1.00 92.50 82 ILE A O 1
ATOM 636 N N . ASP A 1 83 ? -8.089 11.701 8.643 1.00 92.56 83 ASP A N 1
ATOM 637 C CA . ASP A 1 83 ? -9.220 12.558 8.291 1.00 92.56 83 ASP A CA 1
ATOM 638 C C . ASP A 1 83 ? -9.590 12.385 6.812 1.00 92.56 83 ASP A C 1
ATOM 640 O O . ASP A 1 83 ? -8.718 12.278 5.942 1.00 92.56 83 ASP A O 1
ATOM 644 N N . ALA A 1 84 ? -10.884 12.438 6.497 1.00 94.81 84 ALA A N 1
ATOM 645 C CA . ALA A 1 84 ? -11.338 12.558 5.114 1.00 94.81 84 ALA A CA 1
ATOM 646 C C . ALA A 1 84 ? -10.650 13.739 4.394 1.00 94.81 84 ALA A C 1
ATOM 648 O O . ALA A 1 84 ? -10.491 14.823 4.952 1.00 94.81 84 ALA A O 1
ATOM 649 N N . GLY A 1 85 ? -10.228 13.536 3.142 1.00 94.44 85 GLY A N 1
ATOM 650 C CA . GLY A 1 85 ? -9.471 14.531 2.372 1.00 94.44 85 GLY A CA 1
ATOM 651 C C . GLY A 1 85 ? -7.960 14.531 2.627 1.00 94.44 85 GLY A C 1
ATOM 652 O O . GLY A 1 85 ? -7.234 15.187 1.882 1.00 94.44 85 GLY A O 1
ATOM 653 N N . SER A 1 86 ? -7.469 13.799 3.633 1.00 95.38 86 SER A N 1
ATOM 654 C CA . SER A 1 86 ? -6.035 13.732 3.932 1.00 95.38 86 SER A CA 1
ATOM 655 C C . SER A 1 86 ? -5.276 12.771 3.007 1.00 95.38 86 SER A C 1
ATOM 657 O O . SER A 1 86 ? -5.850 11.791 2.510 1.00 95.38 86 SER A O 1
ATOM 659 N N . PRO A 1 87 ? -3.976 13.028 2.775 1.00 95.31 87 PRO A N 1
ATOM 660 C CA . PRO A 1 87 ? -3.111 12.117 2.045 1.00 95.31 87 PRO A CA 1
ATOM 661 C C . PRO A 1 87 ? -2.740 10.872 2.861 1.00 95.31 87 PRO A C 1
ATOM 663 O O . PRO A 1 87 ? -2.649 10.905 4.088 1.00 95.31 87 PRO A O 1
ATOM 666 N N . ILE A 1 88 ? -2.460 9.797 2.132 1.00 94.44 88 ILE A N 1
ATOM 667 C CA . ILE A 1 88 ? -1.769 8.595 2.583 1.00 94.44 88 ILE A CA 1
ATOM 668 C C . ILE A 1 88 ? -0.522 8.442 1.738 1.00 94.44 88 ILE A C 1
ATOM 670 O O . ILE A 1 88 ? -0.626 8.377 0.514 1.00 94.44 88 ILE A O 1
ATOM 674 N N . GLU A 1 89 ? 0.637 8.329 2.370 1.00 94.62 89 GLU A N 1
ATOM 675 C CA . GLU A 1 89 ? 1.858 7.956 1.667 1.00 94.62 89 GLU A CA 1
ATOM 676 C C . GLU A 1 89 ? 2.231 6.513 1.996 1.00 94.62 89 GLU A C 1
ATOM 678 O O . GLU A 1 89 ? 2.204 6.082 3.150 1.00 94.62 89 GLU A O 1
ATOM 683 N N . PHE A 1 90 ? 2.591 5.764 0.962 1.00 93.94 90 PHE A N 1
ATOM 684 C CA . PHE A 1 90 ? 2.946 4.358 1.043 1.00 93.94 90 PHE A CA 1
ATOM 685 C C . PHE A 1 90 ? 4.392 4.172 0.626 1.00 93.94 90 PHE A C 1
ATOM 687 O O . PHE A 1 90 ? 4.767 4.582 -0.477 1.00 93.94 90 PHE A O 1
ATOM 694 N N . ARG A 1 91 ? 5.170 3.486 1.463 1.00 93.12 91 ARG A N 1
ATOM 695 C CA . ARG A 1 91 ? 6.529 3.077 1.128 1.00 93.12 91 ARG A CA 1
ATOM 696 C C . ARG A 1 91 ? 6.570 1.616 0.711 1.00 93.12 91 ARG A C 1
ATOM 698 O O . ARG A 1 91 ? 6.442 0.710 1.537 1.00 93.12 91 ARG A O 1
ATOM 705 N N . TRP A 1 92 ? 6.802 1.412 -0.572 1.00 91.75 92 TRP A N 1
ATOM 706 C CA . TRP A 1 92 ? 7.054 0.134 -1.208 1.00 91.75 92 TRP A CA 1
ATOM 707 C C . TRP A 1 92 ? 8.501 -0.297 -0.999 1.00 91.75 92 TRP A C 1
ATOM 709 O O . TRP A 1 92 ? 9.440 0.498 -1.082 1.00 91.75 92 TRP A O 1
ATOM 719 N N . THR A 1 93 ? 8.689 -1.580 -0.726 1.00 88.88 93 THR A N 1
ATOM 720 C CA . THR A 1 93 ? 10.001 -2.171 -0.499 1.00 88.88 93 THR A CA 1
ATOM 721 C C . THR A 1 93 ? 10.033 -3.623 -0.970 1.00 88.88 93 THR A C 1
ATOM 723 O O . THR A 1 93 ? 9.010 -4.209 -1.303 1.00 88.88 93 THR A O 1
ATOM 726 N N . SER A 1 94 ? 11.227 -4.201 -0.923 1.00 85.12 94 SER A N 1
ATOM 727 C CA . SER A 1 94 ? 11.549 -5.615 -1.088 1.00 85.12 94 SER A CA 1
ATOM 728 C C . SER A 1 94 ? 12.707 -5.941 -0.142 1.00 85.12 94 SER A C 1
ATOM 730 O O . SER A 1 94 ? 13.520 -5.048 0.137 1.00 85.12 94 SER A O 1
ATOM 732 N N . ASP A 1 95 ? 12.810 -7.184 0.323 1.00 80.69 95 ASP A N 1
ATOM 733 C CA . ASP A 1 95 ? 13.971 -7.671 1.087 1.00 80.69 95 ASP A CA 1
ATOM 734 C C . ASP A 1 95 ? 15.200 -7.835 0.176 1.00 80.69 95 ASP A C 1
ATOM 736 O O . ASP A 1 95 ? 16.327 -7.542 0.575 1.00 80.69 95 ASP A O 1
ATOM 740 N N . ASP A 1 96 ? 14.993 -8.142 -1.112 1.00 83.69 96 ASP A N 1
ATOM 741 C CA . ASP A 1 96 ? 16.061 -8.074 -2.118 1.00 83.69 96 ASP A CA 1
ATOM 742 C C . ASP A 1 96 ? 16.402 -6.624 -2.522 1.00 83.69 96 ASP A C 1
ATOM 744 O O . ASP A 1 96 ? 15.893 -6.070 -3.500 1.00 83.69 96 ASP A O 1
ATOM 748 N N . LYS A 1 97 ? 17.303 -5.997 -1.761 1.00 83.75 97 LYS A N 1
ATOM 749 C CA . LYS A 1 97 ? 17.824 -4.647 -2.041 1.00 83.75 97 LYS A CA 1
ATOM 750 C C . LYS A 1 97 ? 18.820 -4.579 -3.193 1.00 83.75 97 LYS A C 1
ATOM 752 O O . LYS A 1 97 ? 19.119 -3.479 -3.650 1.00 83.75 97 LYS A O 1
ATOM 757 N N . VAL A 1 98 ? 19.330 -5.718 -3.660 1.00 84.06 98 VAL A N 1
ATOM 758 C CA . VAL A 1 98 ? 20.242 -5.766 -4.809 1.00 84.06 98 VAL A CA 1
ATOM 759 C C . VAL A 1 98 ? 19.444 -5.576 -6.097 1.00 84.06 98 VAL A C 1
ATOM 761 O O . VAL A 1 98 ? 19.848 -4.800 -6.960 1.00 84.06 98 VAL A O 1
ATOM 764 N N . ILE A 1 99 ? 18.289 -6.237 -6.202 1.00 78.75 99 ILE A N 1
ATOM 765 C CA . ILE A 1 99 ? 17.382 -6.121 -7.350 1.00 78.75 99 ILE A CA 1
ATOM 766 C C . ILE A 1 99 ? 16.495 -4.872 -7.242 1.00 78.75 99 ILE A C 1
ATOM 768 O O . ILE A 1 99 ? 16.234 -4.216 -8.252 1.00 78.75 99 ILE A O 1
ATOM 772 N N . ASN A 1 100 ? 16.061 -4.513 -6.027 1.00 83.25 100 ASN A N 1
ATOM 773 C CA . ASN A 1 100 ? 15.099 -3.435 -5.771 1.00 83.25 100 ASN A CA 1
ATOM 774 C C . ASN A 1 100 ? 15.686 -2.317 -4.886 1.00 83.25 100 ASN A C 1
ATOM 776 O O . ASN A 1 100 ? 15.148 -2.044 -3.804 1.00 83.25 100 ASN A O 1
ATOM 780 N N . PRO A 1 101 ? 16.775 -1.643 -5.308 1.00 84.44 101 PRO A N 1
ATOM 781 C CA . PRO A 1 101 ? 17.453 -0.656 -4.465 1.00 84.44 101 PRO A CA 1
ATOM 782 C C . PRO A 1 101 ? 16.538 0.517 -4.087 1.00 84.44 101 PRO A C 1
ATOM 784 O O . PRO A 1 101 ? 16.597 1.002 -2.960 1.00 84.44 101 PRO A O 1
ATOM 787 N N . ASN A 1 102 ? 1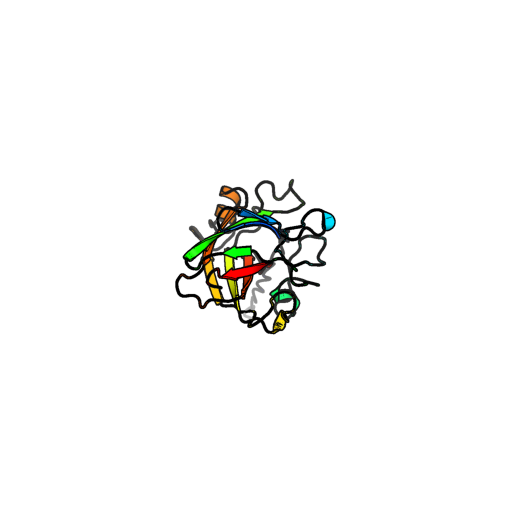5.617 0.890 -4.982 1.00 86.94 102 ASN A N 1
ATOM 788 C CA . ASN A 1 102 ? 14.709 2.031 -4.820 1.00 86.94 102 ASN A CA 1
ATOM 789 C C . ASN A 1 102 ? 13.254 1.577 -4.598 1.00 86.94 102 ASN A C 1
ATOM 791 O O . ASN A 1 102 ? 12.313 2.169 -5.119 1.00 86.94 102 ASN A O 1
ATOM 795 N N . GLY A 1 103 ? 13.070 0.451 -3.906 1.00 84.94 103 GLY A N 1
ATOM 796 C CA . GLY A 1 103 ? 11.756 -0.067 -3.513 1.00 84.94 103 GLY A CA 1
ATOM 797 C C . GLY A 1 103 ? 11.014 -0.884 -4.576 1.00 84.94 103 GLY A C 1
ATOM 798 O O . GLY A 1 103 ? 10.166 -1.691 -4.207 1.00 84.94 103 GLY A O 1
ATOM 799 N N . TRP A 1 104 ? 11.352 -0.744 -5.865 1.00 87.31 104 TRP A N 1
ATOM 800 C CA . TRP A 1 104 ? 10.692 -1.478 -6.954 1.00 87.31 104 TRP A CA 1
ATOM 801 C C . TRP A 1 104 ? 11.630 -1.816 -8.129 1.00 87.31 104 TRP A C 1
ATOM 803 O O . TRP A 1 104 ? 12.502 -1.020 -8.496 1.00 87.31 104 TRP A O 1
ATOM 813 N N . ALA A 1 105 ? 11.433 -2.981 -8.752 1.00 85.81 105 ALA A N 1
ATOM 814 C CA . ALA A 1 105 ? 12.269 -3.466 -9.854 1.00 85.81 105 ALA A CA 1
ATOM 815 C C . ALA A 1 105 ? 11.991 -2.719 -11.162 1.00 85.81 105 ALA A C 1
ATOM 817 O O . ALA A 1 105 ? 10.848 -2.423 -11.511 1.00 85.81 105 ALA A O 1
ATOM 818 N N . GLU A 1 106 ? 13.047 -2.472 -11.941 1.00 84.44 106 GLU A N 1
ATOM 819 C CA . GLU A 1 106 ? 12.927 -1.801 -13.241 1.00 84.44 106 GLU A CA 1
ATOM 820 C C . GLU A 1 106 ? 12.120 -2.600 -14.262 1.00 84.44 106 GLU A C 1
ATOM 822 O O . GLU A 1 106 ? 11.370 -2.047 -15.062 1.00 84.44 106 GLU A O 1
ATOM 827 N N . SER A 1 107 ? 12.297 -3.918 -14.269 1.00 81.06 107 SER A N 1
ATOM 828 C CA . SER A 1 107 ? 11.626 -4.818 -15.206 1.00 81.06 107 SER A CA 1
ATOM 829 C C . SER A 1 107 ? 10.119 -4.920 -14.955 1.00 81.06 107 SER A C 1
ATOM 831 O O . SER A 1 107 ? 9.403 -5.463 -15.793 1.00 81.06 107 SER A O 1
ATOM 833 N N . HIS A 1 108 ? 9.618 -4.357 -13.853 1.00 80.88 108 HIS A N 1
ATOM 834 C CA . HIS A 1 108 ? 8.229 -4.448 -13.413 1.00 80.88 108 HIS A CA 1
ATOM 835 C C . HIS A 1 108 ? 7.510 -3.124 -13.570 1.00 80.88 108 HIS A C 1
ATOM 837 O O . HIS A 1 108 ? 6.978 -2.554 -12.615 1.00 80.88 108 HIS A O 1
ATOM 843 N N . ARG A 1 109 ? 7.456 -2.667 -14.815 1.00 85.56 109 ARG A N 1
ATOM 844 C CA . ARG A 1 109 ? 6.718 -1.470 -15.198 1.00 85.56 109 ARG A CA 1
ATOM 845 C C . ARG A 1 109 ? 5.215 -1.725 -15.195 1.00 85.56 109 ARG A C 1
ATOM 847 O O . ARG A 1 109 ? 4.759 -2.700 -15.784 1.00 85.56 109 ARG A O 1
ATOM 854 N N . GLY A 1 110 ? 4.456 -0.868 -14.523 1.00 86.00 110 GLY A N 1
ATOM 855 C CA .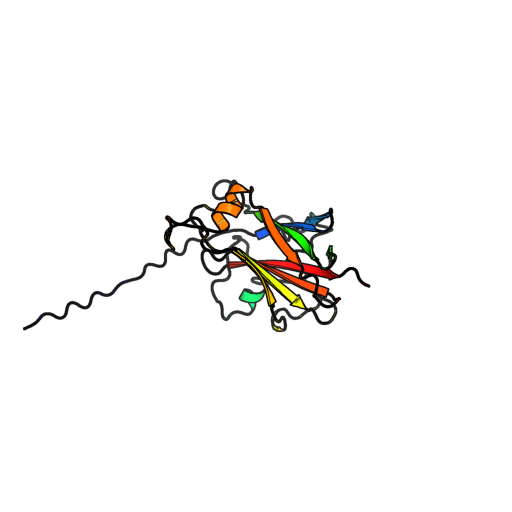 GLY A 1 110 ? 3.014 -1.009 -14.402 1.00 86.00 110 GLY A CA 1
ATOM 856 C C . GLY A 1 110 ? 2.335 0.156 -13.699 1.00 86.00 110 GLY A C 1
ATOM 857 O O . GLY A 1 110 ? 2.945 1.159 -13.328 1.00 86.00 110 GLY A O 1
ATOM 858 N N . SER A 1 111 ? 1.027 0.018 -13.541 1.00 88.38 111 SER A N 1
ATOM 859 C CA . SER A 1 111 ? 0.201 0.975 -12.812 1.00 88.38 111 SER A CA 1
ATOM 860 C C . SER A 1 111 ? 0.402 0.889 -11.299 1.00 88.38 111 SER A C 1
ATOM 862 O O . SER A 1 111 ? 0.821 -0.141 -10.792 1.00 88.38 111 SER A O 1
ATOM 864 N N . VAL A 1 112 ? 0.013 1.926 -10.568 1.00 89.50 112 VAL A N 1
ATOM 865 C CA . VAL A 1 112 ? -0.172 1.898 -9.113 1.00 89.50 112 VAL A CA 1
ATOM 866 C C . VAL A 1 112 ? -1.609 2.329 -8.838 1.00 89.50 112 VAL A C 1
ATOM 868 O O . VAL A 1 112 ? -2.062 3.337 -9.381 1.00 89.50 112 VAL A O 1
ATOM 871 N N . ILE A 1 113 ? -2.358 1.538 -8.075 1.00 90.62 113 ILE A N 1
ATOM 872 C CA . ILE A 1 113 ? -3.780 1.767 -7.801 1.00 90.62 113 ILE A CA 1
ATOM 873 C C . ILE A 1 113 ? -4.033 1.586 -6.310 1.00 90.62 113 ILE A C 1
ATOM 875 O O . ILE A 1 113 ? -3.540 0.635 -5.717 1.00 90.62 113 ILE A O 1
ATOM 879 N N . THR A 1 114 ? -4.844 2.455 -5.721 1.00 92.62 114 THR A N 1
ATOM 880 C CA . THR A 1 114 ? -5.268 2.343 -4.323 1.00 92.62 114 THR A CA 1
ATOM 881 C C . THR A 1 114 ? -6.776 2.165 -4.252 1.00 92.62 114 THR A C 1
ATOM 883 O O . THR A 1 114 ? -7.541 2.891 -4.902 1.00 92.62 114 THR A O 1
ATOM 886 N N . TYR A 1 115 ? -7.204 1.206 -3.438 1.00 93.38 115 TYR A N 1
ATOM 887 C CA . TYR A 1 115 ? -8.598 0.920 -3.138 1.00 93.38 115 TYR A CA 1
ATOM 888 C C . TYR A 1 115 ? -8.879 1.074 -1.647 1.00 93.38 115 TYR A C 1
ATOM 890 O O . TYR A 1 115 ? -7.994 0.939 -0.810 1.00 93.38 115 TYR A O 1
ATOM 898 N N . ILE A 1 116 ? -10.148 1.286 -1.318 1.00 95.19 116 ILE A N 1
ATOM 899 C CA . ILE A 1 116 ? -10.668 1.204 0.046 1.00 95.19 116 ILE A CA 1
ATOM 900 C C . ILE A 1 116 ? -11.953 0.378 0.076 1.00 95.19 116 ILE A C 1
ATOM 902 O O . ILE A 1 116 ? -12.726 0.381 -0.882 1.00 95.19 116 ILE A O 1
ATOM 906 N N . ALA A 1 117 ? -12.215 -0.311 1.177 1.00 95.44 117 ALA A N 1
ATOM 907 C CA . ALA A 1 117 ? -13.434 -1.071 1.407 1.00 95.44 117 ALA A CA 1
ATOM 908 C C . ALA A 1 117 ? -13.943 -0.824 2.834 1.00 95.44 117 ALA A C 1
ATOM 910 O O . ALA A 1 117 ? -13.167 -0.946 3.782 1.00 95.44 117 ALA A O 1
ATOM 911 N N . PRO A 1 118 ? -15.227 -0.481 3.036 1.00 95.19 118 PRO A N 1
ATOM 912 C CA . PRO A 1 118 ? -15.772 -0.329 4.379 1.00 95.19 118 PRO A CA 1
ATOM 913 C C . PRO A 1 118 ? -15.793 -1.681 5.096 1.00 95.19 118 PRO A C 1
ATOM 915 O O . PRO A 1 118 ? -16.244 -2.684 4.543 1.00 95.19 118 PRO A O 1
ATOM 918 N N . CYS A 1 119 ? -15.367 -1.699 6.358 1.00 94.25 119 CYS A N 1
ATOM 919 C CA . CYS A 1 119 ? -15.432 -2.905 7.187 1.00 94.25 119 CYS A CA 1
ATOM 920 C C . CYS A 1 119 ? -16.850 -3.196 7.689 1.00 94.25 119 CYS A C 1
ATOM 922 O O . CYS A 1 119 ? -17.127 -4.314 8.112 1.00 94.25 119 CYS A O 1
ATOM 924 N N . ASN A 1 120 ? -17.736 -2.187 7.687 1.00 92.69 120 ASN A N 1
ATOM 925 C CA . ASN A 1 120 ? -19.084 -2.253 8.267 1.00 92.69 120 ASN A CA 1
ATOM 926 C C . ASN A 1 120 ? -19.086 -2.767 9.720 1.00 92.69 120 ASN A C 1
ATOM 928 O O . ASN A 1 120 ? -19.968 -3.515 10.136 1.00 92.69 120 ASN A O 1
ATOM 932 N N . GLY A 1 121 ? -18.064 -2.383 10.487 1.00 91.12 121 GLY A N 1
ATOM 933 C CA . GLY A 1 121 ? -17.811 -2.896 11.826 1.00 91.12 121 GLY A CA 1
ATOM 934 C C . GLY A 1 121 ? -16.322 -2.887 12.158 1.00 91.12 121 GLY A C 1
ATOM 935 O O . GLY A 1 121 ? -15.589 -1.980 11.764 1.00 91.12 121 GLY A O 1
ATOM 936 N N . ASP A 1 122 ? -15.878 -3.896 12.902 1.00 92.44 122 ASP A N 1
ATOM 937 C CA . ASP A 1 122 ? -14.491 -4.056 13.334 1.00 92.44 122 ASP A CA 1
ATOM 938 C C . ASP A 1 122 ? -13.632 -4.706 12.237 1.00 92.44 122 ASP A C 1
ATOM 940 O O . ASP A 1 122 ? -13.774 -5.893 11.942 1.00 92.44 122 ASP A O 1
ATOM 944 N N . CYS A 1 123 ? -12.706 -3.938 11.659 1.00 92.19 123 CYS A N 1
ATOM 945 C CA . CYS A 1 123 ? -11.791 -4.426 10.632 1.00 92.19 123 CYS A CA 1
ATOM 946 C C . CYS A 1 123 ? -10.861 -5.536 11.130 1.00 92.19 123 CYS A C 1
ATOM 948 O O . CYS A 1 123 ? -10.441 -6.357 10.325 1.00 92.19 123 CYS A O 1
ATOM 950 N N . THR A 1 124 ? -10.576 -5.625 12.437 1.00 93.06 124 THR A N 1
ATOM 951 C CA . THR A 1 124 ? -9.695 -6.679 12.986 1.00 93.06 124 THR A CA 1
ATOM 952 C C . THR A 1 124 ? -10.303 -8.082 12.877 1.00 93.06 124 THR A C 1
ATOM 954 O O . THR A 1 124 ? -9.624 -9.082 13.106 1.00 93.06 124 THR A O 1
ATOM 957 N N . ARG A 1 125 ? -11.596 -8.167 12.536 1.00 93.62 125 ARG A N 1
ATOM 958 C CA . ARG A 1 125 ? -12.377 -9.407 12.430 1.00 93.62 125 ARG A CA 1
ATOM 959 C C . ARG A 1 125 ? -13.119 -9.526 11.099 1.00 93.62 125 ARG A C 1
ATOM 961 O O . ARG A 1 125 ? -13.994 -10.381 10.977 1.00 93.62 125 ARG A O 1
ATOM 968 N N . VAL A 1 126 ? -12.829 -8.648 10.138 1.00 93.69 126 VAL A N 1
ATOM 969 C CA . VAL A 1 126 ? -13.553 -8.617 8.866 1.00 93.69 126 VAL A CA 1
ATOM 970 C C . VAL A 1 126 ? -13.219 -9.845 8.023 1.00 93.69 126 VAL A C 1
ATOM 972 O O . VAL A 1 126 ? -12.060 -10.245 7.911 1.00 93.69 126 VAL A O 1
ATOM 975 N N . ASP A 1 127 ? -14.240 -10.433 7.404 1.00 92.75 127 ASP A N 1
ATOM 976 C CA . ASP A 1 127 ? -14.036 -11.425 6.354 1.00 92.75 127 ASP A CA 1
ATOM 977 C C . ASP A 1 127 ? -13.553 -10.708 5.091 1.00 92.75 127 ASP A C 1
ATOM 979 O O . ASP A 1 127 ? -14.296 -9.939 4.472 1.00 92.75 127 ASP A O 1
ATOM 983 N N . LYS A 1 128 ? -12.303 -10.974 4.692 1.00 90.31 128 LYS A N 1
ATOM 984 C CA . LYS A 1 128 ? -11.699 -10.355 3.508 1.00 90.31 128 LYS A CA 1
ATOM 985 C C . LYS A 1 128 ? -12.522 -10.585 2.239 1.00 90.31 128 LYS A C 1
ATOM 987 O O . LYS A 1 128 ? -12.565 -9.715 1.379 1.00 90.31 128 LYS A O 1
ATOM 992 N N . THR A 1 129 ? -13.229 -11.709 2.130 1.00 91.31 129 THR A N 1
ATOM 993 C CA . THR A 1 129 ? -14.027 -12.047 0.940 1.00 91.31 129 THR A CA 1
ATOM 994 C C . THR A 1 129 ? -15.332 -11.252 0.838 1.00 91.31 129 THR A C 1
ATOM 996 O O . THR A 1 129 ? -15.896 -11.113 -0.252 1.00 91.31 129 THR A O 1
ATOM 999 N N . ALA A 1 130 ? -15.789 -10.672 1.951 1.00 93.75 130 ALA A N 1
ATOM 1000 C CA . ALA A 1 130 ? -16.963 -9.809 2.004 1.00 93.75 130 ALA A CA 1
ATOM 1001 C C . ALA A 1 130 ? -16.648 -8.343 1.654 1.00 93.75 130 ALA A C 1
ATOM 1003 O O . ALA A 1 130 ? -17.571 -7.564 1.402 1.00 93.75 130 ALA A O 1
ATOM 1004 N N . LEU A 1 131 ? -15.365 -7.958 1.615 1.00 93.25 131 LEU A N 1
ATOM 1005 C CA . LEU A 1 131 ? -14.944 -6.594 1.299 1.00 93.25 131 LEU A CA 1
ATOM 1006 C C . LEU A 1 131 ? -15.361 -6.200 -0.125 1.00 93.25 131 LEU A C 1
ATOM 1008 O O . LEU A 1 131 ? -15.199 -6.948 -1.095 1.00 93.25 131 LEU A O 1
ATOM 1012 N N . ARG A 1 132 ? -15.900 -4.984 -0.251 1.00 93.25 132 ARG A N 1
ATOM 1013 C CA . ARG A 1 132 ? -16.286 -4.374 -1.528 1.00 93.25 132 ARG A CA 1
ATOM 1014 C C . ARG A 1 132 ? -15.446 -3.129 -1.760 1.00 93.25 132 ARG A C 1
ATOM 1016 O O . ARG A 1 132 ? -15.583 -2.134 -1.056 1.00 93.25 132 ARG A O 1
ATOM 1023 N N . TRP A 1 133 ? -14.560 -3.236 -2.740 1.00 92.62 133 TRP A N 1
ATOM 1024 C CA . TRP A 1 133 ? -13.506 -2.270 -3.003 1.00 92.62 133 TRP A CA 1
ATOM 1025 C C . TRP A 1 133 ? -13.993 -1.123 -3.882 1.00 92.62 133 TRP A C 1
ATOM 1027 O O . TRP A 1 133 ? -14.577 -1.340 -4.941 1.00 92.62 133 TRP A O 1
ATOM 1037 N N . THR A 1 134 ? -13.688 0.095 -3.456 1.00 93.44 134 THR A N 1
ATOM 1038 C CA . THR A 1 134 ? -13.837 1.330 -4.221 1.00 93.44 134 THR A CA 1
ATOM 1039 C C . THR A 1 134 ? -12.448 1.846 -4.550 1.00 93.44 134 THR A C 1
ATOM 1041 O O . THR A 1 134 ? -11.619 2.005 -3.658 1.00 93.44 134 THR A O 1
ATOM 1044 N N . LYS A 1 135 ? -12.178 2.093 -5.831 1.00 94.06 135 LYS A N 1
ATOM 1045 C CA . LYS A 1 135 ? -10.922 2.707 -6.269 1.00 94.06 135 LYS A CA 1
ATOM 1046 C C . LYS A 1 135 ? -10.910 4.179 -5.861 1.00 94.06 135 LYS A C 1
ATOM 1048 O O . LYS A 1 135 ? -11.888 4.874 -6.127 1.00 94.06 135 LYS A O 1
ATOM 1053 N N . ILE A 1 136 ? -9.815 4.646 -5.266 1.00 94.75 136 ILE A N 1
ATOM 1054 C CA . ILE A 1 136 ? -9.641 6.059 -4.882 1.00 94.75 136 ILE A CA 1
ATOM 1055 C C . ILE A 1 136 ? -8.487 6.743 -5.603 1.00 94.75 136 ILE A C 1
ATOM 1057 O O . ILE A 1 136 ? -8.494 7.962 -5.726 1.00 94.75 136 ILE A O 1
ATOM 1061 N N . GLN A 1 137 ? -7.531 5.973 -6.124 1.00 94.50 137 GLN A N 1
ATOM 1062 C CA . GLN A 1 137 ? -6.434 6.511 -6.917 1.00 94.50 137 GLN A CA 1
ATOM 1063 C C . GLN A 1 137 ? -5.966 5.502 -7.960 1.00 94.50 137 GLN A C 1
ATOM 1065 O O . GLN A 1 137 ? -5.927 4.305 -7.686 1.00 94.50 137 GLN A O 1
ATOM 1070 N N . GLU A 1 138 ? -5.582 5.986 -9.141 1.00 92.94 138 GLU A N 1
ATOM 1071 C CA . GLU A 1 138 ? -4.860 5.210 -10.145 1.00 92.94 138 GLU A CA 1
ATOM 1072 C C . GLU A 1 138 ? -3.854 6.067 -10.909 1.00 92.94 138 GLU A C 1
ATOM 1074 O O . GLU A 1 138 ? -4.123 7.215 -11.258 1.00 92.94 138 GLU A O 1
ATOM 1079 N N . ALA A 1 139 ? -2.709 5.471 -11.214 1.00 91.81 139 ALA A N 1
ATOM 1080 C CA . ALA A 1 139 ? -1.768 5.965 -12.203 1.00 91.81 139 ALA A CA 1
ATOM 1081 C C . ALA A 1 139 ? -1.307 4.777 -13.052 1.00 91.81 139 ALA A C 1
ATOM 1083 O O . ALA A 1 139 ? -0.948 3.735 -12.511 1.00 91.81 139 ALA A O 1
ATOM 1084 N N . GLY A 1 140 ? -1.350 4.911 -14.377 1.00 90.62 140 GLY A N 1
ATOM 1085 C CA . GLY A 1 140 ? -0.995 3.856 -15.329 1.00 90.62 140 GLY A CA 1
ATOM 1086 C C . GLY A 1 140 ? 0.265 4.187 -16.118 1.00 90.62 140 GLY A C 1
ATOM 1087 O O . GLY A 1 140 ? 1.305 4.514 -15.549 1.00 90.62 140 GLY A O 1
ATOM 1088 N N . LEU A 1 141 ? 0.163 4.098 -17.441 1.00 91.81 141 LEU A N 1
ATOM 1089 C CA . LEU A 1 141 ? 1.169 4.615 -18.361 1.00 91.81 141 LEU A CA 1
ATOM 1090 C C . LEU A 1 141 ? 1.157 6.153 -18.313 1.00 91.81 141 LEU A C 1
ATOM 1092 O O . LEU A 1 141 ? 0.121 6.771 -18.547 1.00 91.81 141 LEU A O 1
ATOM 1096 N N . ILE A 1 142 ? 2.303 6.755 -18.009 1.00 95.69 142 ILE A N 1
ATOM 1097 C CA . ILE A 1 142 ? 2.505 8.206 -17.923 1.00 95.69 142 ILE A CA 1
ATOM 1098 C C . ILE A 1 142 ? 2.810 8.785 -19.305 1.00 95.69 142 ILE A C 1
ATOM 1100 O O . ILE A 1 142 ? 2.234 9.795 -19.704 1.00 95.69 142 ILE A O 1
ATOM 1104 N N . SER A 1 143 ? 3.726 8.157 -20.045 1.00 96.62 143 SER A N 1
ATOM 1105 C CA . SER A 1 143 ? 4.109 8.585 -21.393 1.00 96.62 143 SER A CA 1
ATOM 1106 C C . SER A 1 143 ? 4.796 7.462 -22.175 1.00 96.62 143 SER A C 1
ATOM 1108 O O . SER A 1 143 ? 5.263 6.478 -21.603 1.00 96.62 143 SER A O 1
ATOM 1110 N N . GLY A 1 144 ? 4.870 7.603 -23.500 1.00 95.06 144 GLY A N 1
ATOM 1111 C CA . GLY A 1 144 ? 5.485 6.604 -24.379 1.00 95.06 144 GLY A CA 1
ATOM 1112 C C . GLY A 1 144 ? 4.551 5.436 -24.733 1.00 95.06 144 GLY A C 1
ATOM 1113 O O . GLY A 1 144 ? 3.343 5.520 -24.515 1.00 95.06 144 GLY A O 1
ATOM 1114 N N . PRO A 1 145 ? 5.078 4.368 -25.354 1.00 90.31 145 PRO A N 1
ATOM 1115 C CA . PRO A 1 145 ? 4.285 3.201 -25.735 1.00 90.31 145 PRO A CA 1
ATOM 1116 C C . PRO A 1 145 ? 3.918 2.333 -24.521 1.00 90.31 145 PRO A C 1
ATOM 1118 O O . PRO A 1 145 ? 4.682 2.232 -23.566 1.00 90.31 145 PRO A O 1
ATOM 1121 N N . ALA A 1 146 ? 2.780 1.634 -24.588 1.00 86.44 146 ALA A N 1
ATOM 1122 C CA . ALA A 1 146 ? 2.329 0.679 -23.568 1.00 86.44 146 ALA A CA 1
ATOM 1123 C C . ALA A 1 146 ? 3.139 -0.637 -23.600 1.00 86.44 146 ALA A C 1
ATOM 1125 O O . ALA A 1 146 ? 2.604 -1.720 -23.829 1.00 86.44 146 ALA A O 1
ATOM 1126 N N . ASN A 1 147 ? 4.454 -0.533 -23.430 1.00 84.12 147 ASN A N 1
ATOM 1127 C CA . ASN A 1 147 ? 5.403 -1.637 -23.362 1.00 84.12 147 ASN A CA 1
ATOM 1128 C C . ASN A 1 147 ? 6.580 -1.249 -22.438 1.00 84.12 147 ASN A C 1
ATOM 1130 O O . ASN A 1 147 ? 6.503 -0.268 -21.694 1.00 84.12 147 ASN A O 1
ATOM 1134 N N . THR A 1 148 ? 7.676 -2.007 -22.482 1.00 83.12 148 THR A N 1
ATOM 1135 C CA . THR A 1 148 ? 8.874 -1.781 -21.654 1.00 83.12 148 THR A CA 1
ATOM 1136 C C . THR A 1 148 ? 9.619 -0.470 -21.939 1.00 83.12 148 THR A C 1
ATOM 1138 O O . THR A 1 148 ? 10.504 -0.110 -21.172 1.00 83.12 148 THR A O 1
ATOM 1141 N N . GLN A 1 149 ? 9.279 0.240 -23.017 1.00 88.06 149 GLN A N 1
ATOM 1142 C CA . GLN A 1 149 ? 9.848 1.536 -23.398 1.00 88.06 149 GLN A CA 1
ATOM 1143 C C . GLN A 1 149 ? 8.991 2.725 -22.929 1.00 88.06 149 GLN A C 1
ATOM 1145 O O . GLN A 1 149 ? 9.400 3.872 -23.102 1.00 88.06 149 GLN A O 1
ATOM 1150 N N . GLY A 1 150 ? 7.794 2.472 -22.391 1.00 91.06 150 GLY A N 1
ATOM 1151 C CA . GLY A 1 150 ? 6.958 3.495 -21.768 1.00 91.06 150 GLY A CA 1
ATOM 1152 C C . GLY A 1 150 ? 7.443 3.871 -20.371 1.00 91.06 150 GLY A C 1
ATOM 1153 O O . GLY A 1 150 ? 8.144 3.100 -19.718 1.00 91.06 150 GLY A O 1
ATOM 1154 N N . ILE A 1 151 ? 7.019 5.043 -19.906 1.00 94.06 151 ILE A N 1
ATOM 1155 C CA . ILE A 1 151 ? 7.163 5.478 -18.517 1.00 94.06 151 ILE A CA 1
ATOM 1156 C C . ILE A 1 151 ? 5.856 5.182 -17.800 1.00 94.06 151 ILE A C 1
ATOM 1158 O O . ILE A 1 151 ? 4.803 5.676 -18.198 1.00 94.06 151 ILE A O 1
ATOM 1162 N N . TRP A 1 152 ? 5.918 4.388 -16.743 1.00 93.25 152 TRP A N 1
ATOM 1163 C CA . TRP A 1 152 ? 4.773 3.922 -15.974 1.00 93.25 152 TRP A CA 1
ATOM 1164 C C . TRP A 1 152 ? 4.773 4.503 -14.560 1.00 93.25 152 TRP A C 1
ATOM 1166 O O . TRP A 1 152 ? 5.773 5.032 -14.079 1.00 93.25 152 TRP A O 1
ATOM 1176 N N . ALA A 1 153 ? 3.650 4.386 -13.856 1.00 93.38 153 ALA A N 1
ATOM 1177 C CA . ALA A 1 153 ? 3.536 4.835 -12.470 1.00 93.38 153 ALA A CA 1
ATOM 1178 C C . ALA A 1 153 ? 4.596 4.207 -11.547 1.00 93.38 153 ALA A C 1
ATOM 1180 O O . ALA A 1 153 ? 5.135 4.883 -10.676 1.00 93.38 153 ALA A O 1
ATOM 1181 N N . THR A 1 154 ? 4.965 2.944 -11.770 1.00 91.06 154 THR A N 1
ATOM 1182 C CA . THR A 1 154 ? 6.062 2.288 -11.037 1.00 91.06 154 THR A CA 1
ATOM 1183 C C . THR A 1 154 ? 7.451 2.862 -11.349 1.00 91.06 154 THR A C 1
ATOM 1185 O O . THR A 1 154 ? 8.371 2.691 -10.553 1.00 91.06 154 THR A O 1
ATOM 1188 N N . ASP A 1 155 ? 7.645 3.538 -12.489 1.00 92.38 155 ASP A N 1
ATOM 1189 C CA . ASP A 1 155 ? 8.886 4.282 -12.737 1.00 92.38 155 ASP A CA 1
ATOM 1190 C C . ASP A 1 155 ? 8.946 5.523 -11.833 1.00 92.38 155 ASP A C 1
ATOM 1192 O O . ASP A 1 155 ? 9.990 5.783 -11.239 1.00 92.38 155 ASP A O 1
ATOM 1196 N N . LEU A 1 156 ? 7.821 6.225 -11.635 1.00 93.25 156 LEU A N 1
ATOM 1197 C CA . LEU A 1 156 ? 7.739 7.318 -10.654 1.00 93.25 156 LEU A CA 1
ATOM 1198 C C . LEU A 1 156 ? 7.952 6.805 -9.227 1.00 93.25 156 LEU A C 1
ATOM 1200 O O . LEU A 1 156 ? 8.691 7.421 -8.467 1.00 93.25 156 LEU A O 1
ATOM 1204 N N . LEU A 1 157 ? 7.379 5.647 -8.888 1.00 91.94 157 LEU A N 1
ATOM 1205 C CA . LEU A 1 157 ? 7.613 4.982 -7.604 1.00 91.94 157 LEU A CA 1
ATOM 1206 C C . LEU A 1 157 ? 9.115 4.804 -7.324 1.00 91.94 157 LEU A C 1
ATOM 1208 O O . LEU A 1 157 ? 9.585 5.133 -6.240 1.00 91.94 157 LEU A O 1
ATOM 1212 N N . ARG A 1 158 ? 9.885 4.341 -8.317 1.00 92.19 158 ARG A N 1
ATOM 1213 C CA . ARG A 1 158 ? 11.352 4.221 -8.228 1.00 92.19 158 ARG A CA 1
ATOM 1214 C C . ARG A 1 158 ? 12.058 5.569 -8.128 1.00 92.19 158 ARG A C 1
ATOM 1216 O O . ARG A 1 158 ? 13.059 5.666 -7.428 1.00 92.19 158 ARG A O 1
ATOM 1223 N N . THR A 1 159 ? 11.588 6.583 -8.859 1.00 94.88 159 THR A N 1
ATOM 1224 C CA . THR A 1 159 ? 12.134 7.949 -8.796 1.00 94.88 159 THR A CA 1
ATOM 1225 C C . THR A 1 159 ? 11.973 8.559 -7.405 1.00 94.88 159 THR A C 1
ATOM 1227 O O . THR A 1 159 ? 12.826 9.339 -6.992 1.00 94.88 159 THR A O 1
ATOM 1230 N N . TYR A 1 160 ? 10.920 8.181 -6.681 1.00 95.06 160 TYR A N 1
ATOM 1231 C CA . TYR A 1 160 ? 10.640 8.633 -5.321 1.00 95.06 160 TYR A CA 1
ATOM 1232 C C . TYR A 1 160 ? 10.998 7.583 -4.256 1.00 95.06 160 TYR A C 1
ATOM 1234 O O . TYR A 1 160 ? 10.324 7.499 -3.238 1.00 95.06 160 TYR A O 1
ATOM 1242 N N . ASP A 1 161 ? 12.035 6.766 -4.466 1.00 93.50 161 ASP A N 1
ATOM 1243 C CA . ASP A 1 161 ? 12.561 5.812 -3.468 1.00 93.50 161 ASP A CA 1
ATOM 1244 C C . ASP A 1 161 ? 11.514 4.856 -2.858 1.00 93.50 161 ASP A C 1
ATOM 1246 O O . ASP A 1 161 ? 11.562 4.499 -1.674 1.00 93.50 161 ASP A O 1
ATOM 1250 N N . GLY A 1 162 ? 10.554 4.428 -3.678 1.00 92.06 162 GLY A N 1
ATOM 1251 C CA . GLY A 1 162 ? 9.469 3.544 -3.274 1.00 92.06 162 GLY A CA 1
ATOM 1252 C C . GLY A 1 162 ? 8.273 4.271 -2.663 1.00 92.06 162 GLY A C 1
ATOM 1253 O O . GLY A 1 162 ? 7.377 3.604 -2.157 1.00 92.06 162 GLY A O 1
ATOM 1254 N N . TRP A 1 163 ? 8.209 5.601 -2.701 1.00 94.31 163 TRP A N 1
ATOM 1255 C CA . TRP A 1 163 ? 7.053 6.343 -2.204 1.00 94.31 163 TRP A CA 1
ATOM 1256 C C . TRP A 1 163 ? 5.966 6.525 -3.264 1.00 94.31 163 TRP A C 1
ATOM 1258 O O . TRP A 1 163 ? 6.216 6.888 -4.413 1.00 94.31 163 TRP A O 1
ATOM 1268 N N . SER A 1 164 ? 4.725 6.294 -2.847 1.00 93.25 164 SER A N 1
ATOM 1269 C CA . SER A 1 164 ? 3.517 6.628 -3.602 1.00 93.25 164 SER A CA 1
ATOM 1270 C C . SER A 1 164 ? 2.502 7.305 -2.689 1.00 93.25 164 SER A C 1
ATOM 1272 O O . SER A 1 164 ? 2.593 7.187 -1.471 1.00 93.25 164 SER A O 1
ATOM 1274 N N . LEU A 1 165 ? 1.540 8.006 -3.279 1.00 94.12 165 LEU A N 1
ATOM 1275 C CA . LEU A 1 165 ? 0.530 8.789 -2.572 1.00 94.12 165 LEU A CA 1
ATOM 1276 C C . LEU A 1 165 ? -0.864 8.275 -2.944 1.00 94.12 165 LEU A C 1
ATOM 1278 O O . LEU A 1 165 ? -1.072 7.900 -4.094 1.00 94.12 165 LEU A O 1
ATOM 1282 N N . ALA A 1 166 ? -1.818 8.327 -2.021 1.00 94.44 166 ALA A N 1
ATOM 1283 C CA . ALA A 1 166 ? -3.248 8.387 -2.313 1.00 94.44 166 ALA A CA 1
ATOM 1284 C C . ALA A 1 166 ? -3.926 9.473 -1.471 1.00 94.44 166 ALA A C 1
ATOM 1286 O O . ALA A 1 166 ? -3.381 9.899 -0.458 1.00 94.44 166 ALA A O 1
ATOM 1287 N N . THR A 1 167 ? -5.118 9.927 -1.853 1.00 95.25 167 THR A N 1
ATOM 1288 C CA . THR A 1 167 ? -5.915 10.858 -1.035 1.00 95.25 167 THR A CA 1
ATOM 1289 C C . THR A 1 167 ? -7.235 10.214 -0.645 1.00 95.25 167 THR A C 1
ATOM 1291 O O . THR A 1 167 ? -7.959 9.702 -1.502 1.00 95.25 167 THR A O 1
ATOM 1294 N N . ILE A 1 168 ? -7.573 10.251 0.646 1.00 95.06 168 ILE A N 1
ATOM 1295 C CA . ILE A 1 168 ? -8.884 9.795 1.106 1.00 95.06 168 ILE A CA 1
ATOM 1296 C C . ILE A 1 168 ? -9.961 10.733 0.554 1.00 95.06 168 ILE A C 1
ATOM 1298 O O . ILE A 1 168 ? -9.839 11.947 0.720 1.00 95.06 168 ILE A O 1
ATOM 1302 N N . PRO A 1 169 ? -11.036 10.220 -0.073 1.00 94.75 169 PRO A N 1
ATOM 1303 C CA . PRO A 1 169 ? -12.099 11.078 -0.578 1.00 94.75 169 PRO A CA 1
ATOM 1304 C C . PRO A 1 169 ? -12.691 11.945 0.537 1.00 94.75 169 PRO A C 1
ATOM 1306 O O . PRO A 1 169 ? -13.132 11.428 1.559 1.00 94.75 169 PRO A O 1
ATOM 1309 N N . ALA A 1 170 ? -12.751 13.262 0.332 1.00 94.94 170 ALA A N 1
ATOM 1310 C CA . ALA A 1 170 ? -13.293 14.193 1.328 1.00 94.94 170 ALA A CA 1
ATOM 1311 C C . ALA A 1 170 ? -14.784 13.951 1.642 1.00 94.94 170 ALA A C 1
ATOM 1313 O O . ALA A 1 170 ? -15.268 14.335 2.700 1.00 94.94 170 ALA A O 1
ATOM 1314 N N . SER A 1 171 ? -15.515 13.315 0.722 1.00 92.81 171 SER A N 1
ATOM 1315 C CA . SER A 1 171 ? -16.934 12.972 0.858 1.00 92.81 171 SER A CA 1
ATOM 1316 C C . SER A 1 171 ? -17.185 11.561 1.398 1.00 92.81 171 SER A C 1
ATOM 1318 O O . SER A 1 171 ? -18.331 11.104 1.389 1.00 92.81 171 SER A O 1
ATOM 1320 N N . ILE A 1 172 ? -16.142 10.837 1.818 1.00 92.75 172 ILE A N 1
ATOM 1321 C CA . ILE A 1 172 ? -16.299 9.487 2.356 1.00 92.75 172 ILE A CA 1
ATOM 1322 C C . ILE A 1 172 ? -17.132 9.514 3.644 1.00 92.75 172 ILE A C 1
ATOM 1324 O O . ILE A 1 172 ? -16.999 10.411 4.473 1.00 92.75 172 ILE A O 1
ATOM 1328 N N . ALA A 1 173 ? -17.999 8.518 3.824 1.00 92.44 173 ALA A N 1
ATOM 1329 C CA . ALA A 1 173 ? -18.717 8.360 5.080 1.00 92.44 173 ALA A CA 1
ATOM 1330 C C . ALA A 1 173 ? -17.745 7.991 6.210 1.00 92.44 173 ALA A C 1
ATOM 1332 O O . ALA A 1 173 ? -16.833 7.184 6.012 1.00 92.44 173 ALA A O 1
ATOM 1333 N N . SER A 1 174 ? -17.978 8.503 7.414 1.00 91.44 174 SER A N 1
ATOM 1334 C CA . SER A 1 174 ? -17.171 8.119 8.568 1.00 91.44 174 SER A CA 1
ATOM 1335 C C . SER A 1 174 ? -17.310 6.640 8.894 1.00 91.44 174 SER A C 1
ATOM 1337 O O . SER A 1 174 ? -18.401 6.070 8.870 1.00 91.44 174 SER A O 1
ATOM 1339 N N . GLY A 1 175 ? -16.185 6.005 9.207 1.00 92.56 175 GLY A N 1
ATOM 1340 C CA . GLY A 1 175 ? -16.154 4.579 9.476 1.00 92.56 175 GLY A CA 1
ATOM 1341 C C . GLY A 1 175 ? -14.747 4.012 9.535 1.00 92.56 175 GLY A C 1
ATOM 1342 O O . GLY A 1 175 ? -13.746 4.729 9.506 1.00 92.56 175 GLY A O 1
ATOM 1343 N N . ARG A 1 176 ? -14.691 2.686 9.638 1.00 94.19 176 ARG A N 1
ATOM 1344 C CA . ARG A 1 176 ? -13.447 1.928 9.549 1.00 94.19 176 ARG A CA 1
ATOM 1345 C C . ARG A 1 176 ? -13.370 1.278 8.177 1.00 94.19 176 ARG A C 1
ATOM 1347 O O . ARG A 1 176 ? -14.343 0.667 7.725 1.00 94.19 176 ARG A O 1
ATOM 1354 N N . TYR A 1 177 ? -12.219 1.418 7.547 1.00 94.19 177 TYR A N 1
ATOM 1355 C CA . TYR A 1 177 ? -11.970 0.982 6.188 1.00 94.19 177 TYR A CA 1
ATOM 1356 C C . TYR A 1 177 ? -10.742 0.092 6.149 1.00 94.19 177 TYR A C 1
ATOM 1358 O O . TYR A 1 177 ? -9.781 0.293 6.889 1.00 94.19 177 TYR A O 1
ATOM 1366 N N . VAL A 1 178 ? -10.786 -0.876 5.251 1.00 93.12 178 VAL A N 1
ATOM 1367 C CA . VAL A 1 178 ? -9.604 -1.560 4.764 1.00 93.12 178 VAL A CA 1
ATOM 1368 C C . VAL A 1 178 ? -9.099 -0.794 3.545 1.00 93.12 178 VAL A C 1
ATOM 1370 O O . VAL A 1 178 ? -9.885 -0.498 2.652 1.00 93.12 178 VAL A O 1
ATOM 1373 N N . GLU A 1 179 ? -7.821 -0.460 3.507 1.00 90.12 179 GLU A N 1
ATOM 1374 C CA . GLU A 1 179 ? -7.120 0.092 2.348 1.00 90.12 179 GLU A CA 1
ATOM 1375 C C . GLU A 1 179 ? -6.324 -1.026 1.669 1.00 90.12 179 GLU A C 1
ATOM 1377 O O . GLU A 1 179 ? -5.881 -1.946 2.347 1.00 90.12 179 GLU A O 1
ATOM 1382 N N . ASP A 1 180 ? -6.202 -0.995 0.345 1.00 85.44 180 ASP A N 1
ATOM 1383 C CA . ASP A 1 180 ? -5.409 -1.958 -0.427 1.00 85.44 180 ASP A CA 1
ATOM 1384 C C . ASP A 1 180 ? -4.685 -1.247 -1.573 1.00 85.44 180 ASP A C 1
ATOM 1386 O O . ASP A 1 180 ? -5.321 -0.716 -2.495 1.00 85.44 180 ASP A O 1
ATOM 1390 N N . ALA A 1 181 ? -3.353 -1.257 -1.511 1.00 75.75 181 ALA A N 1
ATOM 1391 C CA . ALA A 1 181 ? -2.488 -0.686 -2.527 1.00 75.75 181 ALA A CA 1
ATOM 1392 C C . ALA A 1 181 ? -1.977 -1.782 -3.468 1.00 75.75 181 ALA A C 1
ATOM 1394 O O . ALA A 1 181 ? -1.481 -2.844 -3.071 1.00 75.75 181 ALA A O 1
ATOM 1395 N N . TRP A 1 182 ? -2.064 -1.485 -4.757 1.00 67.69 182 TRP A N 1
ATOM 1396 C CA . TRP A 1 182 ? -1.848 -2.415 -5.850 1.00 67.69 182 TRP A CA 1
ATOM 1397 C C . TRP A 1 182 ? -0.810 -1.876 -6.827 1.00 67.69 182 TRP A C 1
ATOM 1399 O O . TRP A 1 182 ? -0.889 -0.720 -7.240 1.00 67.69 182 TRP A O 1
ATOM 1409 N N . SER A 1 183 ? 0.115 -2.734 -7.257 1.00 59.72 183 SER A N 1
ATOM 1410 C CA . SER A 1 183 ? 1.0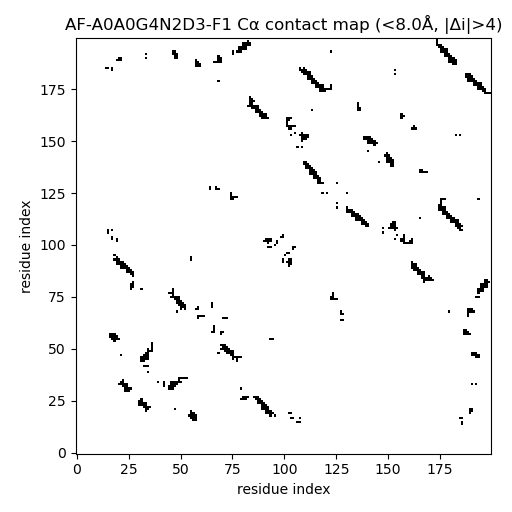43 -2.443 -8.353 1.00 59.72 183 SER A CA 1
ATOM 1411 C C . SER A 1 183 ? 0.767 -3.395 -9.517 1.00 59.72 183 SER A C 1
ATOM 1413 O O . SER A 1 183 ? 0.752 -4.615 -9.386 1.00 59.72 183 SER A O 1
ATOM 1415 N N . GLY A 1 184 ? 0.485 -2.838 -10.686 1.00 55.19 184 GLY A N 1
ATOM 1416 C CA . GLY A 1 184 ? -0.118 -3.535 -11.813 1.00 55.19 184 GLY A CA 1
ATOM 1417 C C . GLY A 1 184 ? 0.842 -4.105 -12.830 1.00 55.19 184 GLY A C 1
ATOM 1418 O O . GLY A 1 184 ? 0.387 -4.513 -13.892 1.00 55.19 184 GLY A O 1
ATOM 1419 N N . SER A 1 185 ? 2.141 -4.147 -12.540 1.00 47.91 185 SER A N 1
ATOM 1420 C CA . SER A 1 185 ? 3.144 -4.626 -13.493 1.00 47.91 185 SER A CA 1
ATOM 1421 C C . SER A 1 185 ? 2.833 -6.026 -14.023 1.00 47.91 185 SER A C 1
ATOM 1423 O O . SER A 1 185 ? 3.184 -6.320 -15.161 1.00 47.91 185 SER A O 1
ATOM 1425 N N . VAL A 1 186 ? 2.151 -6.874 -13.232 1.00 38.00 186 VAL A N 1
ATOM 1426 C CA . VAL A 1 186 ? 1.654 -8.189 -13.678 1.00 38.00 186 VAL A CA 1
ATOM 1427 C C . VAL A 1 186 ? 0.440 -8.730 -12.872 1.00 38.00 186 VAL A C 1
ATOM 1429 O O . VAL A 1 186 ? 0.260 -9.937 -12.768 1.00 38.00 186 VAL A O 1
ATOM 1432 N N . HIS A 1 187 ? -0.461 -7.867 -12.383 1.00 38.91 187 HIS A N 1
ATOM 1433 C CA . HIS A 1 187 ? -1.606 -8.198 -11.494 1.00 38.91 187 HIS A CA 1
ATOM 1434 C C . HIS A 1 187 ? -1.273 -8.412 -10.004 1.00 38.91 187 HIS A C 1
ATOM 1436 O O . HIS A 1 187 ? -1.623 -9.440 -9.435 1.00 38.91 187 HIS A O 1
ATOM 1442 N N . TRP A 1 188 ? -0.653 -7.441 -9.323 1.00 46.06 188 TRP A N 1
ATOM 1443 C CA . TRP A 1 188 ? -0.152 -7.638 -7.952 1.00 46.06 188 TRP A CA 1
ATOM 1444 C C . TRP A 1 188 ? -0.911 -6.850 -6.869 1.00 46.06 188 TRP A C 1
ATOM 1446 O O . TRP A 1 188 ? -0.724 -5.641 -6.728 1.00 46.06 188 TRP A O 1
ATOM 1456 N N . ARG A 1 189 ? -1.722 -7.534 -6.045 1.00 46.12 189 ARG A N 1
ATOM 1457 C CA . ARG A 1 189 ? -2.227 -6.996 -4.761 1.00 46.12 189 ARG A CA 1
ATOM 1458 C C . ARG A 1 189 ? -1.182 -7.239 -3.684 1.00 46.12 189 ARG A C 1
ATOM 1460 O O . ARG A 1 189 ? -0.817 -8.392 -3.454 1.00 46.12 189 ARG A O 1
ATOM 1467 N N . LEU A 1 190 ? -0.646 -6.183 -3.083 1.00 49.31 190 LEU A N 1
ATOM 1468 C CA . LEU A 1 190 ? 0.618 -6.306 -2.356 1.00 49.31 190 LEU A CA 1
ATOM 1469 C C . LEU A 1 190 ? 0.533 -5.905 -0.895 1.00 49.31 190 LEU A C 1
ATOM 1471 O O . LEU A 1 190 ? 1.335 -6.420 -0.115 1.00 49.31 190 LEU A O 1
ATOM 1475 N N . SER A 1 191 ? -0.408 -5.056 -0.478 1.00 46.97 191 SER A N 1
ATOM 1476 C CA . SER A 1 191 ? -0.579 -4.756 0.944 1.00 46.97 191 SER A CA 1
ATOM 1477 C C . SER A 1 191 ? -1.925 -4.138 1.257 1.00 46.97 191 SER A C 1
ATOM 1479 O O . SER A 1 191 ? -2.415 -3.273 0.541 1.00 46.97 191 SER A O 1
ATOM 1481 N N . THR A 1 192 ? -2.462 -4.578 2.387 1.00 49.44 192 THR A N 1
ATOM 1482 C CA . THR A 1 192 ? -3.765 -4.192 2.894 1.00 49.44 192 THR A CA 1
ATOM 1483 C C . THR A 1 192 ? -3.608 -3.585 4.284 1.00 49.44 192 THR A C 1
ATOM 1485 O O . THR A 1 192 ? -2.883 -4.140 5.112 1.00 49.44 192 THR A O 1
ATOM 1488 N N . SER A 1 193 ? -4.298 -2.486 4.560 1.00 44.38 193 SER A N 1
ATOM 1489 C CA . SER A 1 193 ? -4.116 -1.653 5.756 1.00 44.38 193 SER A CA 1
ATOM 1490 C C . SER A 1 193 ? -5.458 -1.308 6.374 1.00 44.38 193 SER A C 1
ATOM 1492 O O . SER A 1 193 ? -6.494 -1.460 5.735 1.00 44.38 193 SER A O 1
ATOM 1494 N N . ILE A 1 194 ? -5.477 -0.849 7.624 1.00 47.00 194 ILE A N 1
ATOM 1495 C CA . ILE A 1 194 ? -6.725 -0.475 8.293 1.00 47.00 194 ILE A CA 1
ATOM 1496 C C . ILE A 1 194 ? -6.713 1.007 8.669 1.00 47.00 194 ILE A C 1
ATOM 1498 O O . ILE A 1 194 ? -5.869 1.467 9.439 1.00 47.00 194 ILE A O 1
ATOM 1502 N N . LEU A 1 195 ? -7.712 1.727 8.165 1.00 42.97 195 LEU A N 1
ATOM 1503 C CA . LEU A 1 195 ? -7.944 3.144 8.405 1.00 42.97 195 LEU A CA 1
ATOM 1504 C C . LEU A 1 195 ? -9.181 3.339 9.290 1.00 42.97 195 LEU A C 1
ATOM 1506 O O . LEU A 1 195 ? -10.202 2.665 9.124 1.00 42.97 195 LEU A O 1
ATOM 1510 N N . LYS A 1 196 ? -9.110 4.286 10.222 1.00 42.03 196 LYS A N 1
ATOM 1511 C CA . LYS A 1 196 ? -10.243 4.783 11.007 1.00 42.03 196 LYS A CA 1
ATOM 1512 C C . LYS A 1 196 ? -10.428 6.270 10.703 1.00 42.03 196 LYS A C 1
ATOM 1514 O O . LYS A 1 196 ? -9.528 7.055 10.992 1.00 42.03 196 LYS A O 1
ATOM 1519 N N . ASP A 1 197 ? -11.593 6.645 10.178 1.00 40.75 197 ASP A N 1
ATOM 1520 C CA . ASP A 1 197 ? -11.953 8.058 10.033 1.00 40.75 197 ASP A CA 1
ATOM 1521 C C . ASP A 1 197 ? -12.091 8.727 11.409 1.00 40.75 197 ASP A C 1
ATOM 1523 O O . ASP A 1 197 ? -12.545 8.118 12.386 1.00 40.75 197 ASP A O 1
ATOM 1527 N N . SER A 1 198 ? -11.659 9.978 11.501 1.00 38.53 198 SER A N 1
ATOM 1528 C CA . SER A 1 198 ? -11.478 10.686 12.762 1.00 38.53 198 SER A CA 1
ATOM 1529 C C . SER A 1 198 ? -12.739 11.241 13.398 1.00 38.53 198 SER A C 1
ATOM 1531 O O . SER A 1 198 ? -12.684 11.638 14.566 1.00 38.53 198 SER A O 1
ATOM 1533 N N . MET A 1 199 ? -13.858 11.240 12.676 1.00 34.56 199 MET A N 1
ATOM 1534 C CA . MET A 1 199 ? -15.094 11.880 13.116 1.00 34.56 199 MET A CA 1
ATOM 1535 C C . MET A 1 199 ? -15.952 11.039 14.082 1.00 34.56 199 MET A C 1
ATOM 1537 O O . MET A 1 199 ? -17.132 11.345 14.222 1.00 34.56 199 MET A O 1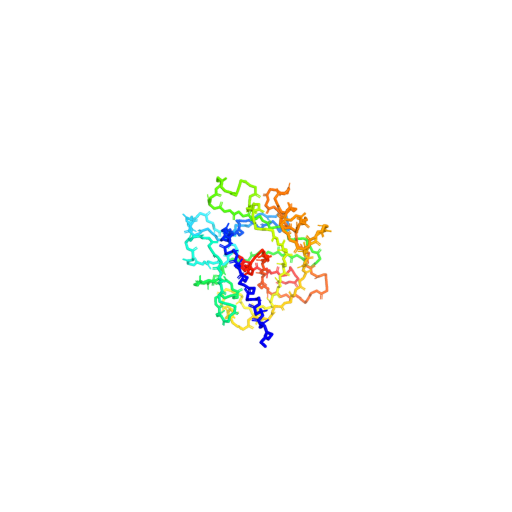
ATOM 1541 N N . ASN A 1 200 ? -15.376 10.019 14.752 1.00 38.38 200 ASN A N 1
ATOM 1542 C CA . ASN A 1 200 ? -15.765 9.491 16.087 1.00 38.38 200 ASN A CA 1
ATOM 1543 C C . ASN A 1 200 ? -14.765 8.432 16.622 1.00 38.38 200 ASN A C 1
ATOM 1545 O O . ASN A 1 200 ? -14.754 7.259 16.174 1.00 38.38 200 ASN A O 1
#

Solvent-accessible surface area (backbone atoms only — not comparable to full-atom values): 11043 Å² total; per-residue (Å²): 138,81,84,82,81,82,81,80,79,77,77,77,75,77,83,73,85,61,49,36,35,38,54,33,36,41,38,82,91,41,83,30,33,21,48,46,85,91,48,67,92,76,41,94,62,20,19,23,32,41,53,68,59,81,75,33,54,62,47,84,50,82,86,43,76,32,40,70,55,28,48,78,45,43,58,23,89,40,71,43,64,39,52,66,52,39,60,37,35,39,31,36,26,38,91,55,47,87,72,16,72,30,19,47,46,81,91,46,55,17,25,36,35,33,31,37,19,65,40,87,57,62,53,61,73,49,61,72,85,74,54,59,75,43,78,65,39,76,39,43,79,75,45,76,55,102,55,95,82,28,44,22,33,41,50,52,22,35,76,49,61,11,40,47,76,42,52,43,56,65,84,59,78,80,50,36,32,37,35,38,43,29,44,45,47,83,59,28,48,48,40,28,33,33,41,28,35,63,90,116